Protein AF-A0A9P5N7E4-F1 (afdb_monomer)

Organism: Gymnopilus junonius (NCBI:txid109634)

Solvent-accessible surface area (backbone atoms only — not comparable to full-atom values): 11356 Å² total; per-residue (Å²): 135,79,76,62,65,54,70,44,90,61,44,96,35,55,41,13,42,12,25,62,43,49,70,87,51,56,82,52,52,50,70,65,49,72,78,36,79,41,18,37,11,35,28,33,40,34,73,62,55,84,86,35,75,64,37,52,49,51,55,53,49,49,67,67,62,49,74,91,81,69,43,21,17,40,34,40,40,69,43,80,44,68,105,67,91,56,65,41,53,39,34,50,51,10,46,71,68,36,84,26,62,29,30,33,39,36,78,48,83,81,66,86,70,81,79,58,96,80,46,84,87,58,68,88,82,52,94,78,56,52,34,38,40,34,80,53,90,66,62,90,81,69,68,81,51,52,32,38,37,31,42,56,87,50,90,77,74,54,64,75,73,92,55,90,84,68,48,71,51,57,55,45,52,52,31,55,50,52,51,33,58,78,45,75,70,64,65,49,61,38,67,45,75,124

Nearest PDB structures (foldseek):
  6jlz-assembly1_D  TM=5.014E-01  e=1.272E+00  Schizosaccharomyces pombe 972h-
  7z55-assembly1_AAA  TM=4.066E-01  e=7.173E-01  Saccharolobus islandicus REY15A
  3r64-assembly1_A  TM=3.299E-01  e=5.926E-01  Corynebacterium glutamicum ATCC 13032
  8wm2-assembly2_B  TM=2.680E-01  e=5.560E-01  Streptomyces sp. ATCC 700974
  1ur5-assembly1_C-2  TM=3.181E-01  e=2.910E+00  Chloroflexus aurantiacus

Structure (mmCIF, N/CA/C/O backbone):
data_AF-A0A9P5N7E4-F1
#
_entry.id   AF-A0A9P5N7E4-F1
#
loop_
_atom_site.group_PDB
_atom_site.id
_atom_site.type_symbol
_atom_site.label_atom_id
_atom_site.label_alt_id
_atom_site.label_comp_id
_atom_site.label_asym_id
_atom_site.label_entity_id
_atom_site.label_seq_id
_atom_site.pdbx_PDB_ins_code
_atom_site.Cartn_x
_atom_site.Cartn_y
_atom_site.Cartn_z
_atom_site.occupancy
_atom_site.B_iso_or_equiv
_atom_site.auth_seq_id
_atom_site.auth_comp_id
_atom_site.auth_asym_id
_atom_site.auth_atom_id
_atom_site.pdbx_PDB_model_num
ATOM 1 N N . LEU A 1 1 ? -20.663 -13.904 8.601 1.00 36.28 1 LEU A N 1
ATOM 2 C CA . LEU A 1 1 ? -20.484 -12.460 8.869 1.00 36.28 1 LEU A CA 1
ATOM 3 C C . LEU A 1 1 ? -19.777 -11.883 7.662 1.00 36.28 1 LEU A C 1
ATOM 5 O O . LEU A 1 1 ? -18.690 -12.351 7.353 1.00 36.28 1 LEU A O 1
ATOM 9 N N . GLU A 1 2 ? -20.425 -10.977 6.939 1.00 38.16 2 GLU A N 1
ATOM 10 C CA . GLU A 1 2 ? -19.857 -10.412 5.714 1.00 38.16 2 GLU A CA 1
ATOM 11 C C . GLU A 1 2 ? -18.996 -9.188 6.057 1.00 38.16 2 GLU A C 1
ATOM 13 O O . GLU A 1 2 ? -19.451 -8.328 6.820 1.00 38.16 2 GLU A O 1
ATOM 18 N N . PRO A 1 3 ? -17.757 -9.095 5.544 1.00 55.09 3 PRO A N 1
ATOM 19 C CA . PRO A 1 3 ? -16.992 -7.858 5.620 1.00 55.09 3 PRO A CA 1
ATOM 20 C C . PRO A 1 3 ? -17.816 -6.723 5.003 1.00 55.09 3 PRO A C 1
ATOM 22 O O . PRO A 1 3 ? -18.512 -6.926 4.008 1.00 55.09 3 PRO A O 1
ATOM 25 N N . PHE A 1 4 ? -17.755 -5.519 5.583 1.00 58.28 4 PHE A N 1
ATOM 26 C CA . PHE A 1 4 ? -18.314 -4.351 4.906 1.00 58.28 4 PHE A CA 1
ATOM 27 C C . PHE A 1 4 ? -17.450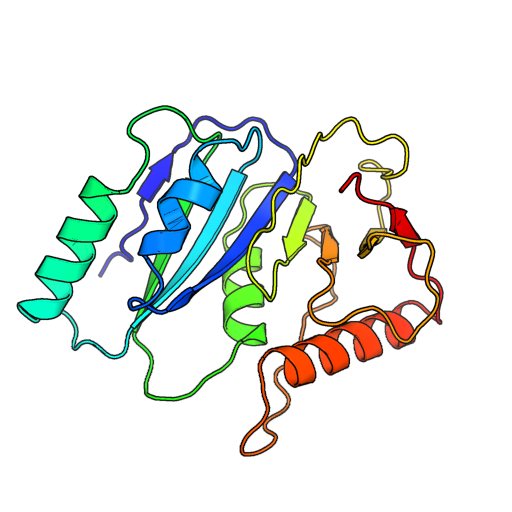 -4.088 3.677 1.00 58.28 4 PHE A C 1
ATOM 29 O O . PHE A 1 4 ? -16.376 -3.511 3.805 1.00 58.28 4 PHE A O 1
ATOM 36 N N . VAL A 1 5 ? -17.912 -4.579 2.529 1.00 58.38 5 VAL A N 1
ATOM 37 C CA . VAL A 1 5 ? -17.312 -4.373 1.216 1.00 58.38 5 VAL A CA 1
ATOM 38 C C . VAL A 1 5 ? -18.236 -3.443 0.460 1.00 58.38 5 VAL A C 1
ATOM 40 O O . VAL A 1 5 ? -19.340 -3.823 0.073 1.00 58.38 5 VAL A O 1
ATOM 43 N N . VAL A 1 6 ? -17.799 -2.208 0.256 1.00 60.81 6 VAL A N 1
ATOM 44 C CA . VAL A 1 6 ? -18.390 -1.384 -0.798 1.00 60.81 6 VAL A CA 1
ATOM 45 C C . VAL A 1 6 ? -17.515 -1.592 -2.001 1.00 60.81 6 VAL A C 1
ATOM 47 O O . VAL A 1 6 ? -16.370 -1.172 -1.951 1.00 60.81 6 VAL A O 1
ATOM 50 N N . SER A 1 7 ? -18.049 -2.263 -3.018 1.00 59.84 7 SER A N 1
ATOM 51 C CA . SER A 1 7 ? -17.426 -2.406 -4.327 1.00 59.84 7 SER A CA 1
ATOM 52 C C . SER A 1 7 ? -18.240 -1.624 -5.359 1.00 59.84 7 SER A C 1
ATOM 54 O O . SER A 1 7 ? -19.466 -1.721 -5.404 1.00 59.84 7 SER A O 1
ATOM 56 N N . SER A 1 8 ? -17.568 -0.825 -6.185 1.00 56.97 8 SER A N 1
ATOM 57 C CA . SER A 1 8 ? -18.123 -0.377 -7.467 1.00 56.97 8 SER A CA 1
ATOM 58 C C . SER A 1 8 ? -17.583 -1.314 -8.545 1.00 56.97 8 SER A C 1
ATOM 60 O O . SER A 1 8 ? -16.381 -1.539 -8.613 1.00 56.97 8 SER A O 1
ATOM 62 N N . VAL A 1 9 ? -18.451 -1.914 -9.358 1.00 53.50 9 VAL A N 1
ATOM 63 C CA . VAL A 1 9 ? -18.045 -2.924 -10.360 1.00 53.50 9 VAL A CA 1
ATOM 64 C C . VAL A 1 9 ? -17.608 -2.274 -11.683 1.00 53.50 9 VAL A C 1
ATOM 66 O O . VAL A 1 9 ? -17.091 -2.937 -12.575 1.00 53.50 9 VAL A O 1
ATOM 69 N N . ASN A 1 10 ? -17.750 -0.955 -11.816 1.00 51.88 10 ASN A N 1
ATOM 70 C CA . ASN A 1 10 ? -17.386 -0.251 -13.040 1.00 51.88 10 ASN A CA 1
ATOM 71 C C . ASN A 1 10 ? -15.972 0.319 -12.932 1.00 51.88 10 ASN A C 1
ATOM 73 O O . ASN A 1 10 ? -15.789 1.451 -12.495 1.00 51.88 10 ASN A O 1
ATOM 77 N N . GLY A 1 11 ? -14.975 -0.454 -13.351 1.00 53.19 11 GLY A N 1
ATOM 78 C CA . GLY A 1 11 ? -13.606 0.032 -13.491 1.00 53.19 11 GLY A CA 1
ATOM 79 C C . GLY A 1 11 ? -12.775 -0.899 -14.360 1.00 53.19 11 GLY A C 1
ATOM 80 O O . GLY A 1 11 ? -12.190 -1.844 -13.856 1.00 53.19 11 GLY A O 1
ATOM 81 N N . GLY A 1 12 ? -12.706 -0.625 -15.665 1.00 58.78 12 GLY A N 1
ATOM 82 C CA . GLY A 1 12 ? -11.810 -1.315 -16.606 1.00 58.78 12 GLY A CA 1
ATOM 83 C C . GLY A 1 12 ? -10.334 -0.914 -16.469 1.00 58.78 12 GLY A C 1
ATOM 84 O O . GLY A 1 12 ? -9.593 -1.029 -17.439 1.00 58.78 12 GLY A O 1
ATOM 85 N N . SER A 1 13 ? -9.936 -0.391 -15.306 1.00 72.00 13 SER A N 1
ATOM 86 C CA . SER A 1 13 ? -8.563 0.012 -14.998 1.00 72.00 13 SER A CA 1
ATOM 87 C C . SER A 1 13 ? -7.747 -1.240 -14.709 1.00 72.00 13 SER A C 1
ATOM 89 O O . SER A 1 13 ? -8.110 -2.044 -13.848 1.00 72.00 13 SER A O 1
ATOM 91 N N . ASN A 1 14 ? -6.628 -1.403 -15.404 1.00 82.19 14 ASN A N 1
ATOM 92 C CA . ASN A 1 14 ? -5.702 -2.495 -15.129 1.00 82.19 14 ASN A CA 1
ATOM 93 C C . ASN A 1 14 ? -4.916 -2.250 -13.829 1.00 82.19 14 ASN A C 1
ATOM 95 O O . ASN A 1 14 ? -4.354 -3.170 -13.231 1.00 82.19 14 ASN A O 1
ATOM 99 N N . MET A 1 15 ? -4.881 -0.997 -13.371 1.00 86.38 15 MET A N 1
ATOM 100 C CA . MET A 1 15 ? -4.199 -0.607 -12.147 1.00 86.38 15 MET A CA 1
ATOM 101 C C . MET A 1 15 ? -5.161 -0.429 -10.965 1.00 86.38 15 MET A C 1
ATOM 103 O O . MET A 1 15 ? -6.238 0.155 -11.094 1.00 86.38 15 MET A O 1
ATOM 107 N N . THR A 1 16 ? -4.754 -0.901 -9.786 1.00 89.19 16 THR A N 1
ATOM 108 C CA . THR A 1 16 ? -5.441 -0.685 -8.507 1.00 89.19 16 THR A CA 1
ATOM 109 C C . THR A 1 16 ? -4.497 -0.066 -7.480 1.00 89.19 16 THR A C 1
ATOM 111 O O . THR A 1 16 ? -3.449 -0.628 -7.159 1.00 89.19 16 THR A O 1
ATOM 114 N N . ILE A 1 17 ? -4.880 1.073 -6.914 1.00 89.94 17 ILE A N 1
ATOM 115 C CA . ILE A 1 17 ? -4.206 1.675 -5.766 1.00 89.94 17 ILE A CA 1
ATOM 116 C C . ILE A 1 17 ? -4.570 0.894 -4.507 1.00 89.94 17 ILE A C 1
ATOM 118 O O . ILE A 1 17 ? -5.741 0.704 -4.195 1.00 89.94 17 ILE A O 1
ATOM 122 N N . CYS A 1 18 ? -3.552 0.446 -3.786 1.00 92.81 18 CYS A N 1
ATOM 123 C CA . CYS A 1 18 ? -3.650 -0.331 -2.562 1.00 92.81 18 CYS A CA 1
ATOM 124 C C . CYS A 1 18 ? -3.127 0.523 -1.412 1.00 92.81 18 CYS A C 1
ATOM 126 O O . CYS A 1 18 ? -1.935 0.830 -1.353 1.00 92.81 18 CYS A O 1
ATOM 128 N N . ALA A 1 19 ? -4.019 0.917 -0.514 1.00 92.12 19 ALA A N 1
ATOM 129 C CA . ALA A 1 19 ? -3.699 1.821 0.581 1.00 92.12 19 ALA A CA 1
ATOM 130 C C . ALA A 1 19 ? -4.380 1.368 1.872 1.00 92.12 19 ALA A C 1
ATOM 132 O O . ALA A 1 19 ? -5.284 0.525 1.864 1.00 92.12 19 ALA A O 1
ATOM 133 N N . TRP A 1 20 ? -3.974 1.966 2.988 1.00 91.81 20 TRP A N 1
ATOM 134 C CA . TRP A 1 20 ? -4.664 1.784 4.256 1.00 91.81 20 TRP A CA 1
ATOM 135 C C . TRP A 1 20 ? -4.738 3.078 5.065 1.00 91.81 20 TRP A C 1
ATOM 137 O O . TRP A 1 20 ? -3.879 3.951 4.942 1.00 91.81 20 TRP A O 1
ATOM 147 N N . LEU A 1 21 ? -5.771 3.185 5.898 1.00 89.69 21 LEU A N 1
ATOM 148 C CA . LEU A 1 21 ? -6.035 4.327 6.772 1.00 89.69 21 LEU A CA 1
ATOM 149 C C . LEU A 1 21 ? -6.545 3.860 8.133 1.00 89.69 21 LEU A C 1
ATOM 151 O O . LEU A 1 21 ? -7.186 2.813 8.242 1.00 89.69 21 LEU A O 1
ATOM 155 N N . GLN A 1 22 ? -6.320 4.666 9.163 1.00 90.94 22 GLN A N 1
ATOM 156 C CA . GLN A 1 22 ? -7.058 4.535 10.417 1.00 90.94 22 GLN A CA 1
ATOM 157 C C . GLN A 1 22 ? -8.441 5.180 10.287 1.00 90.94 22 GLN A C 1
ATOM 159 O O . GLN A 1 22 ? -8.661 6.094 9.490 1.00 90.94 22 GLN A O 1
ATOM 164 N N . ASP A 1 23 ? -9.391 4.737 11.103 1.00 90.56 23 ASP A N 1
ATOM 165 C CA . ASP A 1 23 ? -10.727 5.337 11.193 1.00 90.56 23 ASP A CA 1
ATOM 166 C C . ASP A 1 23 ? -10.732 6.804 11.673 1.00 90.56 23 ASP A C 1
ATOM 168 O O . ASP A 1 23 ? -11.723 7.517 11.501 1.00 90.56 23 ASP A O 1
ATOM 172 N N . THR A 1 24 ? -9.618 7.284 12.221 1.00 90.56 24 THR A N 1
ATOM 173 C CA . THR A 1 24 ? -9.371 8.693 12.548 1.00 90.56 24 THR A CA 1
ATOM 174 C C . THR A 1 24 ? -8.963 9.536 11.334 1.00 90.56 24 THR A C 1
ATOM 176 O O . THR A 1 24 ? -9.096 10.756 11.378 1.00 90.56 24 THR A O 1
ATOM 179 N N . GLU A 1 25 ? -8.529 8.910 10.236 1.00 88.81 25 GLU A N 1
ATOM 180 C CA . GLU A 1 25 ? -7.977 9.559 9.034 1.00 88.81 25 GLU A CA 1
ATOM 181 C C . GLU A 1 25 ? -8.981 9.605 7.861 1.00 88.81 25 GLU A C 1
ATOM 183 O O . GLU A 1 25 ? -8.626 9.893 6.717 1.00 88.81 25 GLU A O 1
ATOM 188 N N . LEU A 1 26 ? -10.266 9.329 8.113 1.00 87.19 26 LEU A N 1
ATOM 189 C CA . LEU A 1 26 ? -11.295 9.230 7.062 1.00 87.19 26 LEU A CA 1
ATOM 190 C C . LEU A 1 26 ? -11.537 10.529 6.294 1.00 87.19 26 LEU A C 1
ATOM 192 O O . LEU A 1 26 ? -12.064 10.503 5.185 1.00 87.19 26 LEU A O 1
ATOM 196 N N . ASN A 1 27 ? -11.148 11.674 6.851 1.00 85.44 27 ASN A N 1
ATOM 197 C CA . ASN A 1 27 ? -11.199 12.956 6.151 1.00 85.44 27 ASN A CA 1
ATOM 198 C C . ASN A 1 27 ? -10.332 12.979 4.878 1.00 85.44 27 ASN A C 1
ATOM 200 O O . ASN A 1 27 ? -10.593 13.792 3.996 1.00 85.44 27 ASN A O 1
ATOM 204 N N . LEU A 1 28 ? -9.340 12.090 4.756 1.00 82.25 28 LEU A N 1
ATOM 205 C CA . LEU A 1 28 ? -8.489 11.977 3.567 1.00 82.25 28 LEU A CA 1
ATOM 206 C C . LEU A 1 28 ? -9.181 11.252 2.399 1.00 82.25 28 LEU A C 1
ATOM 208 O O . LEU A 1 28 ? -8.814 11.459 1.243 1.00 82.25 28 LEU A O 1
ATOM 212 N N . LEU A 1 29 ? -10.212 10.445 2.682 1.00 80.19 29 LEU A N 1
ATOM 213 C CA . LEU A 1 29 ? -10.886 9.596 1.694 1.00 80.19 29 LEU A CA 1
ATOM 214 C C . LEU A 1 29 ? -11.480 10.399 0.532 1.00 80.19 29 LEU A C 1
ATOM 216 O O . LEU A 1 29 ? -11.441 9.960 -0.618 1.00 80.19 29 LEU A O 1
ATOM 220 N N . GLU A 1 30 ? -12.023 11.582 0.820 1.00 77.75 30 GLU A N 1
ATOM 221 C CA . GLU A 1 30 ? -12.622 12.434 -0.204 1.00 77.75 30 GLU A CA 1
ATOM 222 C C . GLU A 1 30 ? -11.572 12.933 -1.205 1.00 77.75 30 GLU A C 1
ATOM 224 O O . GLU A 1 30 ? -11.812 12.884 -2.407 1.00 77.75 30 GLU A O 1
ATOM 229 N N . GLY A 1 31 ? -10.385 13.339 -0.738 1.00 75.44 31 GLY A N 1
ATOM 230 C CA . GLY A 1 31 ? -9.291 13.758 -1.619 1.00 75.44 31 GLY A CA 1
ATOM 231 C C . GLY A 1 31 ? -8.811 12.622 -2.524 1.00 75.44 31 GLY A C 1
ATOM 232 O O . GLY A 1 31 ? -8.614 12.816 -3.719 1.00 75.44 31 GLY A O 1
ATOM 233 N N . TRP A 1 32 ? -8.722 11.413 -1.971 1.00 76.06 32 TRP A N 1
ATOM 234 C CA . TRP A 1 32 ? -8.228 10.219 -2.666 1.00 76.06 32 TRP A CA 1
ATOM 235 C C . TRP A 1 32 ? -9.149 9.742 -3.792 1.00 76.06 32 TRP A C 1
ATOM 237 O O . TRP A 1 32 ? -8.707 9.172 -4.789 1.00 76.06 32 TRP A O 1
ATOM 247 N N . THR A 1 33 ? -10.447 9.966 -3.620 1.00 72.31 33 THR A N 1
ATOM 248 C CA . THR A 1 33 ? -11.490 9.433 -4.498 1.00 72.31 33 THR A CA 1
ATOM 249 C C . THR A 1 33 ? -12.050 10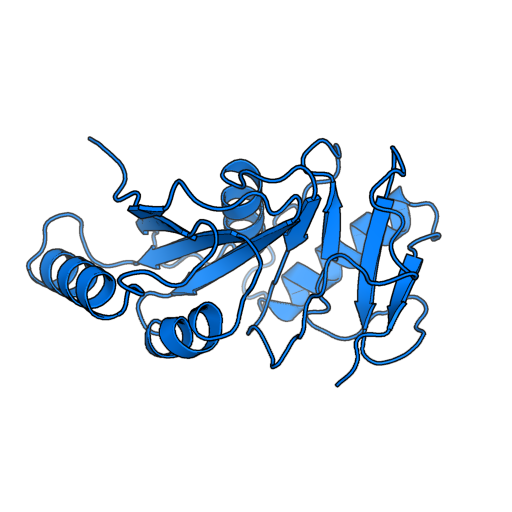.459 -5.483 1.00 72.31 33 THR A C 1
ATOM 251 O O . THR A 1 33 ? -12.805 10.101 -6.386 1.00 72.31 33 THR A O 1
ATOM 254 N N . ARG A 1 34 ? -11.698 11.742 -5.344 1.00 68.88 34 ARG A N 1
ATOM 255 C CA . ARG A 1 34 ? -12.254 12.820 -6.174 1.00 68.88 34 ARG A CA 1
ATOM 256 C C . ARG A 1 34 ? -11.692 12.852 -7.602 1.00 68.88 34 ARG A C 1
ATOM 258 O O . ARG A 1 34 ? -12.380 13.343 -8.491 1.00 68.88 34 ARG A O 1
ATOM 265 N N . SER A 1 35 ? -10.474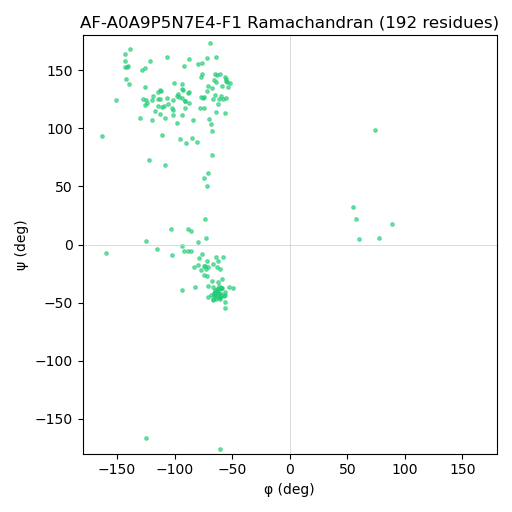 12.359 -7.832 1.00 55.66 35 SER A N 1
ATOM 266 C CA . SER A 1 35 ? -9.707 12.623 -9.066 1.00 55.66 35 SER A CA 1
ATOM 267 C C . SER A 1 35 ? -9.233 11.380 -9.825 1.00 55.66 35 SER A C 1
ATOM 269 O O . SER A 1 35 ? -8.530 11.507 -10.826 1.00 55.66 35 SER A O 1
ATOM 271 N N . SER A 1 36 ? -9.581 10.178 -9.376 1.00 59.41 36 SER A N 1
ATOM 272 C CA . SER A 1 36 ? -8.871 8.977 -9.797 1.00 59.41 36 SER A CA 1
ATOM 273 C C . SER A 1 36 ? -9.606 8.166 -10.868 1.00 59.41 36 SER A C 1
ATOM 275 O O . SER A 1 36 ? -10.658 7.572 -10.646 1.00 59.41 36 SER A O 1
ATOM 277 N N . ALA A 1 37 ? -8.986 8.086 -12.050 1.00 69.50 37 ALA A N 1
ATOM 278 C CA . ALA A 1 37 ? -9.391 7.207 -13.153 1.00 69.50 37 ALA A CA 1
ATOM 279 C C . ALA A 1 37 ? -9.072 5.716 -12.900 1.00 69.50 37 ALA A C 1
ATOM 281 O O . ALA A 1 37 ? -9.242 4.888 -13.791 1.00 69.50 37 ALA A O 1
ATOM 282 N N . VAL A 1 38 ? -8.584 5.384 -11.703 1.00 75.69 38 VAL A N 1
ATOM 283 C CA . VAL A 1 38 ? -8.020 4.081 -11.341 1.00 75.69 38 VAL A CA 1
ATOM 284 C C . VAL A 1 38 ? -8.787 3.458 -10.185 1.00 75.69 38 VAL A C 1
ATOM 286 O O . VAL A 1 38 ? -9.435 4.161 -9.406 1.00 75.69 38 VAL A O 1
ATOM 289 N N . SER A 1 39 ? -8.695 2.135 -10.063 1.00 85.31 39 SER A N 1
ATOM 290 C CA . SER A 1 39 ? -9.363 1.401 -8.991 1.00 85.31 39 SER A CA 1
ATOM 291 C C . SER A 1 39 ? -8.662 1.539 -7.650 1.00 85.31 39 SER A C 1
ATOM 293 O O . SER A 1 39 ? -7.460 1.783 -7.585 1.00 85.31 39 SER A O 1
ATOM 295 N N . PHE A 1 40 ? -9.413 1.347 -6.569 1.00 86.62 40 PHE A N 1
ATOM 296 C CA . PHE A 1 40 ? -8.934 1.423 -5.193 1.00 86.62 40 PHE A CA 1
ATOM 297 C C . PHE A 1 40 ? -9.261 0.156 -4.426 1.00 86.62 40 PHE A C 1
ATOM 299 O O . PHE A 1 40 ? -10.397 -0.312 -4.437 1.00 86.62 40 PHE A O 1
ATOM 306 N N . SER A 1 41 ? -8.277 -0.330 -3.686 1.00 90.62 41 SER A N 1
ATOM 307 C CA . SER A 1 41 ? -8.432 -1.298 -2.614 1.00 90.62 41 SER A CA 1
ATOM 308 C C . SER A 1 41 ? -7.928 -0.649 -1.330 1.00 90.62 41 SER A C 1
ATOM 310 O O . SER A 1 41 ? -6.731 -0.400 -1.167 1.00 90.62 41 SER A O 1
ATOM 312 N N . LEU A 1 42 ? -8.857 -0.297 -0.448 1.00 90.19 42 LEU A N 1
ATOM 313 C CA . LEU A 1 42 ? -8.585 0.435 0.780 1.00 90.19 42 LEU A CA 1
ATOM 314 C C . LEU A 1 42 ? -8.894 -0.433 1.995 1.00 90.19 42 LEU A C 1
ATOM 316 O O . LEU A 1 42 ? -10.023 -0.893 2.172 1.00 90.19 42 LEU A O 1
ATOM 320 N N . VAL A 1 43 ? -7.911 -0.584 2.876 1.00 92.56 43 VAL A N 1
ATOM 321 C CA . VAL A 1 43 ? -8.103 -1.182 4.201 1.00 92.56 43 VAL A CA 1
ATOM 322 C C . VAL A 1 43 ? -8.259 -0.072 5.237 1.00 92.56 43 VAL A C 1
ATOM 324 O O . VAL A 1 43 ? -7.430 0.828 5.328 1.00 92.56 43 VAL A O 1
ATOM 327 N N . ILE A 1 44 ? -9.320 -0.132 6.034 1.00 91.81 44 ILE A N 1
ATOM 328 C CA . ILE A 1 44 ? -9.558 0.795 7.142 1.00 91.81 44 ILE A CA 1
ATOM 329 C C . ILE A 1 44 ? -9.410 0.028 8.442 1.00 91.81 44 ILE A C 1
ATOM 331 O O . ILE A 1 44 ? -10.179 -0.895 8.697 1.00 91.81 44 ILE A O 1
ATOM 335 N N . THR A 1 45 ? -8.452 0.415 9.272 1.00 92.38 45 THR A N 1
ATOM 336 C CA . THR A 1 45 ? -8.239 -0.206 10.581 1.00 92.38 45 THR A CA 1
ATOM 337 C C . THR A 1 45 ? -8.977 0.558 11.668 1.00 92.38 45 THR A C 1
ATOM 339 O O . THR A 1 45 ? -8.940 1.789 11.696 1.00 92.38 45 THR A O 1
ATOM 342 N N . THR A 1 46 ? -9.610 -0.161 12.588 1.00 92.94 46 THR A N 1
ATOM 343 C CA . THR A 1 46 ? -10.309 0.426 13.735 1.00 92.94 46 THR A CA 1
ATOM 344 C C . THR A 1 46 ? -10.122 -0.427 14.985 1.00 92.94 46 THR A C 1
ATOM 346 O O . THR A 1 46 ? -10.130 -1.655 14.911 1.00 92.94 46 THR A O 1
ATOM 349 N N . THR A 1 47 ? -9.985 0.225 16.139 1.00 94.31 47 THR A N 1
ATOM 350 C CA . THR A 1 47 ? -10.033 -0.416 17.467 1.00 94.31 47 THR A CA 1
ATOM 351 C C . THR A 1 47 ? -11.440 -0.368 18.071 1.00 94.31 47 THR A C 1
ATOM 353 O O . THR A 1 47 ? -11.683 -0.872 19.170 1.00 94.31 47 THR A O 1
ATOM 356 N N . VAL A 1 48 ? -12.399 0.246 17.366 1.00 93.00 48 VAL A N 1
ATOM 357 C CA . VAL A 1 48 ? -13.778 0.379 17.827 1.00 93.00 48 VAL A CA 1
ATOM 358 C C . VAL A 1 48 ? -14.423 -1.006 17.921 1.00 93.00 48 VAL A C 1
ATOM 360 O O . VAL A 1 48 ? -14.428 -1.739 16.933 1.00 93.00 48 VAL A O 1
ATOM 363 N N . PRO A 1 49 ? -15.049 -1.365 19.057 1.00 91.25 49 PRO A N 1
ATOM 364 C CA . PRO A 1 49 ? -15.678 -2.669 19.204 1.00 91.25 49 PR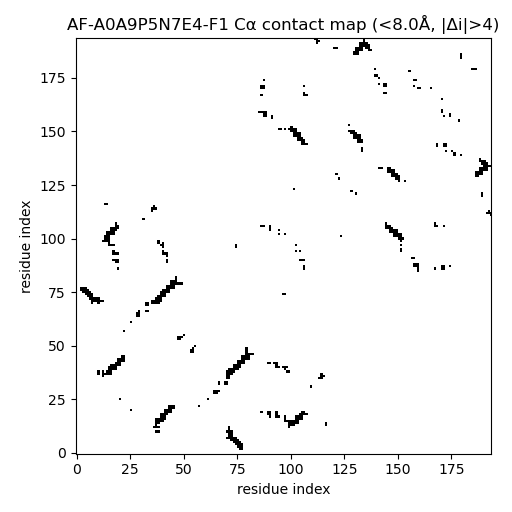O A CA 1
ATOM 365 C C . PRO A 1 49 ? -16.762 -2.917 18.157 1.00 91.25 49 PRO A C 1
ATOM 367 O O . PRO A 1 49 ? -17.616 -2.057 17.898 1.00 91.25 49 PRO A O 1
ATOM 370 N N . PHE A 1 50 ? -16.761 -4.128 17.604 1.00 89.31 50 PHE A N 1
ATOM 371 C CA . PHE A 1 50 ? -17.726 -4.552 16.600 1.00 89.31 50 PHE A CA 1
ATOM 372 C C . PHE A 1 50 ? -19.172 -4.359 17.091 1.00 89.31 50 PHE A C 1
ATOM 374 O O . PHE A 1 50 ? -19.500 -4.616 18.247 1.00 89.31 50 PHE A O 1
ATOM 381 N N . SER A 1 51 ? -20.059 -3.899 16.202 1.00 87.62 51 SER A N 1
ATOM 382 C CA . SER A 1 51 ? -21.491 -3.641 16.476 1.00 87.62 51 SER A CA 1
ATOM 383 C C . SER A 1 51 ? -21.823 -2.602 17.561 1.00 87.62 51 SER A C 1
ATOM 385 O O . SER A 1 51 ? -23.003 -2.358 17.836 1.00 87.62 51 SER A O 1
ATOM 387 N N . SER A 1 52 ? -20.825 -1.917 18.121 1.00 93.12 52 SER A N 1
ATOM 388 C CA . SER A 1 52 ? -21.037 -0.790 19.032 1.00 93.12 52 SER A CA 1
ATOM 389 C C . SER A 1 52 ? -21.735 0.404 18.344 1.00 93.12 52 SER A C 1
ATOM 391 O O . SER A 1 52 ? -21.726 0.525 17.110 1.00 93.12 52 SER A O 1
ATOM 393 N N . PRO A 1 53 ? -22.340 1.337 19.107 1.00 94.88 53 PRO A N 1
ATOM 394 C CA . PRO A 1 53 ? -22.849 2.599 18.559 1.00 94.88 53 PRO A CA 1
ATOM 395 C C . PRO A 1 53 ? -21.796 3.378 17.755 1.00 94.88 53 PRO A C 1
ATOM 397 O O . PRO A 1 53 ? -22.114 3.956 16.715 1.00 94.88 53 PRO A O 1
ATOM 400 N N . GLN A 1 54 ? -20.541 3.346 18.201 1.00 93.69 54 GLN A N 1
ATOM 401 C CA . GLN A 1 54 ? -19.395 3.959 17.539 1.00 93.69 54 GLN A CA 1
ATOM 402 C C . GLN A 1 54 ? -19.102 3.274 16.199 1.00 93.69 54 GLN A C 1
ATOM 404 O O . GLN A 1 54 ? -18.946 3.964 15.193 1.00 93.69 54 GLN A O 1
ATOM 409 N N . HIS A 1 55 ? -19.136 1.938 16.144 1.00 91.81 55 HIS A N 1
ATOM 410 C CA . HIS A 1 55 ? -18.969 1.186 14.897 1.00 91.81 55 HIS A CA 1
ATOM 411 C C . HIS A 1 55 ? -20.083 1.520 13.892 1.00 91.81 55 HIS A C 1
ATOM 413 O O . HIS A 1 55 ? -19.823 1.778 12.718 1.00 91.81 55 HIS A O 1
ATOM 419 N N . ARG A 1 56 ? -21.339 1.626 14.346 1.00 91.25 56 ARG A N 1
ATOM 420 C CA . ARG A 1 56 ? -22.450 2.068 13.479 1.00 91.25 56 ARG A CA 1
ATOM 421 C C . ARG A 1 56 ? -22.251 3.492 12.954 1.00 91.25 56 ARG A C 1
ATOM 423 O O . ARG A 1 56 ? -22.561 3.756 11.792 1.00 91.25 56 ARG A O 1
ATOM 430 N N . LYS A 1 57 ? -21.719 4.399 13.780 1.00 92.25 57 LYS A N 1
ATOM 431 C CA . LYS A 1 57 ? -21.377 5.770 13.372 1.00 92.25 57 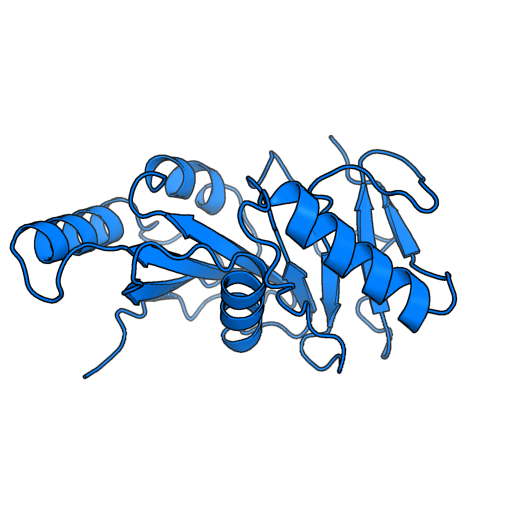LYS A CA 1
ATOM 432 C C . LYS A 1 57 ? -20.263 5.777 12.323 1.00 92.25 57 LYS A C 1
ATOM 434 O O . LYS A 1 57 ? -20.403 6.491 11.333 1.00 92.25 57 LYS A O 1
ATOM 439 N N . LEU A 1 58 ? -19.220 4.964 12.505 1.00 91.00 58 LEU A N 1
ATOM 440 C CA . LEU A 1 58 ? -18.132 4.772 11.543 1.00 91.00 58 LEU A CA 1
ATOM 441 C C . LEU A 1 58 ? -18.675 4.328 10.179 1.00 91.00 58 LEU A C 1
ATOM 443 O O . LEU A 1 58 ? -18.475 5.021 9.182 1.00 91.00 58 LEU A O 1
ATOM 447 N N . LEU A 1 59 ? -19.458 3.246 10.142 1.00 89.62 59 LEU A N 1
ATOM 448 C CA . LEU A 1 59 ? -20.071 2.759 8.900 1.00 89.62 59 LEU A CA 1
ATOM 449 C C . LEU A 1 59 ? -20.998 3.803 8.255 1.00 89.62 59 LEU A C 1
ATOM 451 O O . LEU A 1 59 ? -21.029 3.943 7.032 1.00 89.62 59 LEU A O 1
ATOM 455 N N . GLY A 1 60 ? -21.744 4.561 9.063 1.00 88.81 60 GLY A N 1
ATOM 456 C CA . GLY A 1 60 ? -22.570 5.669 8.584 1.00 88.81 60 GLY A CA 1
ATOM 457 C C . GLY A 1 60 ? -21.752 6.800 7.954 1.00 88.81 60 GLY A C 1
ATOM 458 O O . GLY A 1 60 ? -22.162 7.359 6.939 1.00 88.81 60 GLY A O 1
ATOM 459 N N . THR A 1 61 ? -20.587 7.126 8.515 1.00 88.75 61 THR A N 1
ATOM 460 C CA . THR A 1 61 ? -19.657 8.108 7.942 1.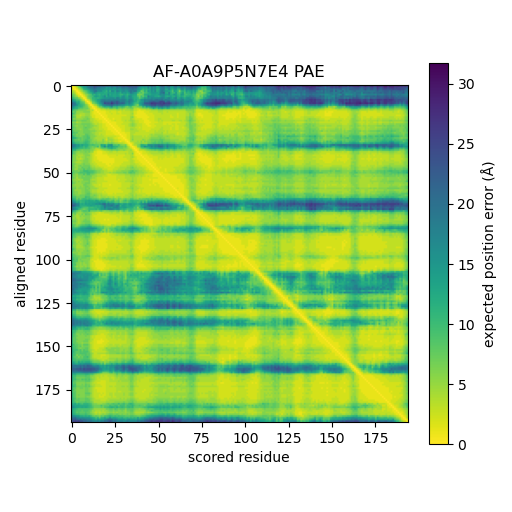00 88.75 61 THR A CA 1
ATOM 461 C C . THR A 1 61 ? -19.074 7.620 6.624 1.00 88.75 61 THR A C 1
ATOM 463 O O . THR A 1 61 ? -19.158 8.361 5.646 1.00 88.75 61 THR A O 1
ATOM 466 N N . LEU A 1 62 ? -18.604 6.371 6.558 1.00 86.62 62 LEU A N 1
ATOM 467 C CA . LEU A 1 62 ? -18.086 5.782 5.320 1.00 86.62 62 LEU A CA 1
ATOM 468 C C . LEU A 1 62 ? -19.125 5.849 4.200 1.00 86.62 62 LEU A C 1
ATOM 470 O O . LEU A 1 62 ? -18.848 6.384 3.135 1.00 86.62 62 LEU A O 1
ATOM 474 N N . ARG A 1 63 ? -20.368 5.428 4.463 1.00 83.56 63 ARG A N 1
ATOM 475 C CA . ARG A 1 63 ? -21.465 5.503 3.479 1.00 83.56 63 ARG A CA 1
ATOM 476 C C . ARG A 1 63 ? -21.759 6.917 2.973 1.00 83.56 63 ARG A C 1
ATOM 478 O O . ARG A 1 63 ? -22.241 7.058 1.856 1.00 83.56 63 ARG A O 1
ATOM 485 N N . ARG A 1 64 ? -21.520 7.951 3.785 1.00 84.06 64 ARG A N 1
ATOM 486 C CA . ARG A 1 64 ? -21.742 9.353 3.391 1.00 84.06 64 ARG A CA 1
ATOM 487 C C . ARG A 1 64 ? -20.586 9.936 2.588 1.00 84.06 64 ARG A C 1
ATOM 489 O O . ARG A 1 64 ? -20.845 10.746 1.707 1.00 84.06 64 ARG A O 1
ATOM 496 N N . GLN A 1 65 ? -19.354 9.564 2.926 1.00 79.94 65 GLN A N 1
ATOM 497 C CA . GLN A 1 65 ? -18.140 10.059 2.270 1.00 79.94 65 GLN A CA 1
ATOM 498 C C . GLN A 1 65 ? -17.804 9.296 0.990 1.00 79.94 65 GLN A C 1
ATOM 500 O O . GLN A 1 65 ? -17.069 9.801 0.149 1.00 79.94 65 GLN A O 1
ATOM 505 N N . LEU A 1 66 ? -18.346 8.089 0.834 1.00 75.44 66 LEU A N 1
ATOM 506 C CA . LEU A 1 66 ? -18.183 7.300 -0.372 1.00 75.44 66 LEU A CA 1
ATOM 507 C C . LEU A 1 66 ? -18.735 8.050 -1.600 1.00 75.44 66 LEU A C 1
ATOM 509 O O . LEU A 1 66 ? -19.901 8.464 -1.594 1.00 75.44 66 LEU A O 1
ATOM 513 N N . PRO A 1 67 ? -17.933 8.197 -2.670 1.00 65.69 67 PRO A N 1
ATOM 514 C CA . PRO A 1 67 ? -18.392 8.780 -3.921 1.00 65.69 67 PRO A CA 1
ATOM 515 C C . PRO A 1 67 ? -19.571 7.977 -4.458 1.00 65.69 67 PRO A C 1
ATOM 517 O O . PRO A 1 67 ? -19.478 6.768 -4.655 1.00 65.69 67 PRO A O 1
ATOM 520 N N . LYS A 1 68 ? -20.691 8.651 -4.722 1.00 61.66 68 LYS A N 1
ATOM 521 C CA . LYS A 1 68 ? -21.926 7.983 -5.156 1.00 61.66 68 LYS A CA 1
ATOM 522 C C . LYS A 1 68 ? -21.872 7.449 -6.596 1.00 61.66 68 LYS A C 1
ATOM 524 O O . LYS A 1 68 ? -22.757 6.683 -6.955 1.00 61.66 68 LYS A O 1
ATOM 529 N N . ALA A 1 69 ? -20.892 7.854 -7.417 1.00 52.59 69 ALA A N 1
ATOM 530 C CA . ALA A 1 69 ? -20.879 7.502 -8.844 1.00 52.59 69 ALA A CA 1
ATOM 531 C C . ALA A 1 69 ? -19.526 7.589 -9.596 1.00 52.59 69 ALA A C 1
ATOM 533 O O . ALA A 1 69 ? -19.491 7.195 -10.756 1.00 52.59 69 ALA A O 1
ATOM 534 N N . SER A 1 70 ? -18.434 8.115 -9.016 1.00 52.97 70 SER A N 1
ATOM 535 C CA . SER A 1 70 ? -17.304 8.642 -9.817 1.00 52.97 70 SER A CA 1
ATOM 536 C C . SER A 1 70 ? -15.947 7.931 -9.710 1.00 52.97 70 SER A C 1
ATOM 538 O O . SER A 1 70 ? -15.040 8.324 -10.434 1.00 52.97 70 SER A O 1
ATOM 540 N N . VAL A 1 71 ? -15.772 6.908 -8.864 1.00 56.81 71 VAL A N 1
ATOM 541 C CA . VAL A 1 71 ? -14.502 6.149 -8.811 1.00 56.81 71 VAL A CA 1
ATOM 542 C C . VAL A 1 71 ? -14.621 4.882 -9.641 1.00 56.81 71 VAL A C 1
ATOM 544 O O . VAL A 1 71 ? -15.570 4.109 -9.464 1.00 56.81 71 VAL A O 1
ATOM 547 N N . ALA A 1 72 ? -13.639 4.670 -10.517 1.00 61.25 72 ALA A N 1
ATOM 548 C CA . ALA A 1 72 ? -13.494 3.476 -11.335 1.00 61.25 72 ALA A CA 1
ATOM 549 C C . ALA A 1 72 ? -13.169 2.259 -10.455 1.00 61.25 72 ALA A C 1
ATOM 551 O O . ALA A 1 72 ? -12.028 1.843 -10.372 1.00 61.25 72 ALA A O 1
ATOM 552 N N . GLY A 1 73 ? -14.152 1.700 -9.758 1.00 76.19 73 GLY A N 1
ATOM 553 C CA . GLY A 1 73 ? -13.970 0.567 -8.853 1.00 76.19 73 GLY A CA 1
ATOM 554 C C . GLY A 1 73 ? -13.282 0.924 -7.537 1.00 76.19 73 GLY A C 1
ATOM 555 O O . GLY A 1 73 ? -12.065 0.994 -7.444 1.00 76.19 73 GLY A O 1
ATOM 556 N N . LEU A 1 74 ? -14.069 1.121 -6.482 1.00 80.44 74 LEU A N 1
ATOM 557 C CA . LEU A 1 74 ? -13.584 1.329 -5.118 1.00 80.44 74 LEU A CA 1
ATOM 558 C C . LEU A 1 74 ? -13.997 0.131 -4.276 1.00 80.44 74 LEU A C 1
ATOM 560 O O . LEU A 1 74 ? -15.189 -0.148 -4.246 1.00 80.44 74 LEU A O 1
ATOM 564 N N . SER A 1 75 ? -13.040 -0.523 -3.616 1.00 85.31 75 SER A N 1
ATOM 565 C CA . SER A 1 75 ? -13.241 -1.553 -2.597 1.00 85.31 75 SER A CA 1
ATOM 566 C C . SER A 1 75 ? -12.737 -1.047 -1.250 1.00 85.31 75 SER A C 1
ATOM 568 O O . SER A 1 75 ? -11.558 -0.724 -1.116 1.00 85.31 75 SER A O 1
ATOM 570 N N . ILE A 1 76 ? -13.614 -0.961 -0.251 1.00 87.75 76 ILE A N 1
ATOM 571 C CA . ILE A 1 76 ? -13.233 -0.623 1.129 1.00 87.75 76 ILE A CA 1
ATOM 572 C C . ILE A 1 76 ? -13.451 -1.840 2.017 1.00 87.75 76 ILE A C 1
ATOM 574 O O . ILE A 1 76 ? -14.528 -2.426 1.973 1.00 87.75 76 ILE A O 1
ATOM 578 N N . HIS A 1 77 ? -12.466 -2.165 2.853 1.00 90.00 77 HIS A N 1
ATOM 579 C CA . HIS A 1 77 ? -12.518 -3.255 3.822 1.00 90.00 77 HIS A CA 1
ATOM 580 C C . HIS A 1 77 ? -12.199 -2.736 5.222 1.00 90.00 77 HIS A C 1
ATOM 582 O O . HIS A 1 77 ? -11.112 -2.218 5.463 1.00 90.00 77 HIS A O 1
ATOM 588 N N . VAL A 1 78 ? -13.137 -2.883 6.158 1.00 91.38 78 VAL A N 1
ATOM 589 C CA . VAL A 1 78 ? -12.935 -2.476 7.558 1.00 91.38 78 VAL A CA 1
ATOM 590 C C . VAL A 1 78 ? -12.373 -3.646 8.362 1.00 91.38 78 VAL A C 1
ATOM 592 O O . VAL A 1 78 ? -13.036 -4.674 8.514 1.00 91.38 78 VAL A O 1
ATOM 595 N N . LEU A 1 79 ? -11.165 -3.478 8.893 1.00 91.31 79 LEU A N 1
ATOM 596 C CA . LEU A 1 79 ? -10.462 -4.443 9.728 1.00 91.31 79 LEU A CA 1
ATOM 597 C C . LEU A 1 79 ? -10.470 -3.978 11.187 1.00 91.31 79 LEU A C 1
ATOM 599 O O . LEU A 1 79 ? -10.051 -2.867 11.505 1.00 91.31 79 LEU A O 1
ATOM 603 N N . HIS A 1 80 ? -10.936 -4.852 12.074 1.00 91.19 80 HIS A N 1
ATOM 604 C CA . HIS A 1 80 ? -10.884 -4.616 13.511 1.00 91.19 80 HIS A CA 1
ATOM 605 C C . HIS A 1 80 ? -9.544 -5.124 14.022 1.00 91.19 80 HIS A C 1
ATOM 607 O O . HIS A 1 80 ? -9.220 -6.295 13.821 1.00 91.19 80 HIS A O 1
ATOM 613 N N . VAL A 1 81 ? -8.771 -4.243 14.639 1.00 90.06 81 VAL A N 1
ATOM 614 C CA . VAL A 1 81 ? -7.427 -4.549 15.124 1.00 90.06 81 VAL A CA 1
ATOM 615 C C . VAL A 1 81 ? -7.326 -4.202 16.600 1.00 90.06 81 VAL A C 1
ATOM 617 O O . VAL A 1 81 ? -8.025 -3.319 17.099 1.00 90.06 81 VAL A O 1
ATOM 620 N N . GLU A 1 82 ? -6.450 -4.910 17.302 1.00 83.31 82 GLU A N 1
ATOM 621 C CA . GLU A 1 82 ? -5.939 -4.439 18.589 1.00 83.31 82 GLU A CA 1
ATOM 622 C C . GLU A 1 82 ? -5.032 -3.216 18.348 1.00 83.31 82 GLU A C 1
ATOM 624 O O . GLU A 1 82 ? -4.781 -2.862 17.195 1.00 83.31 82 GLU A O 1
ATOM 629 N N . ASP A 1 83 ? -4.553 -2.535 19.394 1.00 79.25 83 ASP A N 1
ATOM 630 C CA . ASP A 1 83 ? -3.682 -1.344 19.273 1.00 79.25 83 ASP A CA 1
ATOM 631 C C . ASP A 1 83 ? -2.253 -1.704 18.799 1.00 79.25 83 ASP A C 1
ATOM 633 O O . ASP A 1 83 ? -1.239 -1.364 19.404 1.00 79.25 83 ASP A O 1
ATOM 637 N N . VAL A 1 84 ? -2.178 -2.470 17.713 1.00 77.31 84 VAL A N 1
ATOM 638 C CA . VAL A 1 84 ? -0.980 -2.968 17.056 1.00 77.31 84 VAL A CA 1
ATOM 639 C C . VAL A 1 84 ? -0.970 -2.410 15.638 1.00 77.31 84 VAL A C 1
ATOM 641 O O . VAL A 1 84 ? -1.936 -2.519 14.876 1.00 77.31 84 VAL A O 1
ATOM 644 N N . LYS A 1 85 ? 0.148 -1.793 15.262 1.00 81.81 85 LYS A N 1
ATOM 645 C CA . LYS A 1 85 ? 0.330 -1.192 13.941 1.00 81.81 85 LYS A CA 1
ATOM 646 C C . LYS A 1 85 ? 1.165 -2.134 13.085 1.00 81.81 85 LYS A C 1
ATOM 648 O O . LYS A 1 85 ? 2.337 -2.328 13.371 1.00 81.81 85 LYS A O 1
ATOM 653 N N . LEU A 1 86 ? 0.533 -2.708 12.063 1.00 88.75 86 LEU A N 1
ATOM 654 C CA . LEU A 1 86 ? 1.147 -3.612 11.086 1.00 88.75 86 LEU A CA 1
ATOM 655 C C . LEU A 1 86 ? 0.952 -3.022 9.673 1.00 88.75 86 LEU A C 1
ATOM 657 O O . LEU A 1 86 ? 0.079 -3.468 8.922 1.00 88.75 86 LEU A O 1
ATOM 661 N N . PRO A 1 87 ? 1.683 -1.943 9.331 1.00 89.69 87 PRO A N 1
ATOM 662 C CA . PRO A 1 87 ? 1.473 -1.181 8.099 1.00 89.69 87 PRO A CA 1
ATOM 663 C C . PRO A 1 87 ? 1.623 -2.014 6.818 1.00 89.69 87 PRO A C 1
ATOM 665 O O . PRO A 1 87 ? 0.812 -1.875 5.898 1.00 89.69 87 PRO A O 1
ATOM 668 N N . ASN A 1 88 ? 2.639 -2.872 6.748 1.00 91.38 88 ASN A N 1
ATOM 669 C CA . ASN A 1 88 ? 2.930 -3.710 5.589 1.00 91.3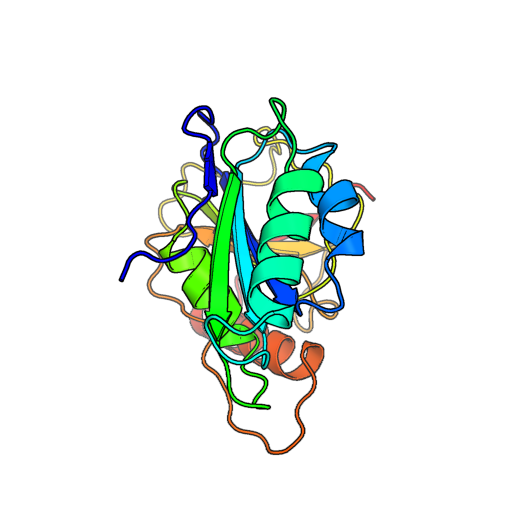8 88 ASN A CA 1
ATOM 670 C C . ASN A 1 88 ? 1.888 -4.828 5.435 1.00 91.38 88 ASN A C 1
ATOM 672 O O . ASN A 1 88 ? 1.477 -5.132 4.315 1.00 91.38 88 ASN A O 1
ATOM 676 N N . LEU A 1 89 ? 1.384 -5.391 6.536 1.00 91.88 89 LEU A N 1
ATOM 677 C CA . LEU A 1 89 ? 0.281 -6.350 6.543 1.00 91.88 89 LEU A CA 1
ATOM 678 C C . LEU A 1 89 ? -0.978 -5.722 5.945 1.00 91.88 89 LEU A C 1
ATOM 680 O O . LEU A 1 89 ? -1.634 -6.342 5.107 1.00 91.88 89 LEU A O 1
ATOM 684 N N . TYR A 1 90 ? -1.306 -4.492 6.342 1.00 92.56 90 TYR A N 1
ATOM 685 C CA . TYR A 1 90 ? -2.485 -3.792 5.830 1.00 92.56 90 TYR A CA 1
ATOM 686 C C . TYR A 1 90 ? -2.358 -3.491 4.329 1.00 92.56 90 TYR A C 1
ATOM 688 O O . TYR A 1 90 ? -3.324 -3.682 3.588 1.00 92.56 90 TYR A O 1
ATOM 696 N N . LEU A 1 91 ? -1.163 -3.120 3.850 1.00 93.62 91 LEU A N 1
ATOM 697 C CA . LEU A 1 91 ? -0.888 -2.959 2.414 1.00 93.62 91 LEU A CA 1
ATOM 698 C C . LEU A 1 91 ? -0.970 -4.279 1.644 1.00 93.62 91 LEU A C 1
ATOM 700 O O . LEU A 1 91 ? -1.551 -4.322 0.560 1.00 93.62 91 LEU A O 1
ATOM 704 N N . ASN A 1 92 ? -0.427 -5.363 2.197 1.00 94.31 92 ASN A N 1
ATOM 705 C CA . ASN A 1 92 ? -0.518 -6.687 1.589 1.00 94.31 92 ASN A CA 1
ATOM 706 C C . ASN A 1 92 ? -1.972 -7.158 1.498 1.00 94.31 92 ASN A C 1
ATOM 708 O O . ASN A 1 92 ? -2.368 -7.725 0.482 1.00 94.31 92 ASN A O 1
ATOM 712 N N . LEU A 1 93 ? -2.785 -6.892 2.525 1.00 93.69 93 LEU A N 1
ATOM 713 C CA . LEU A 1 93 ? -4.212 -7.197 2.504 1.00 93.69 93 LEU A CA 1
ATOM 714 C C . LEU A 1 93 ? -4.937 -6.376 1.430 1.00 93.69 93 LEU A C 1
ATOM 716 O O . LEU A 1 93 ? -5.707 -6.936 0.653 1.00 93.69 93 LEU A O 1
ATOM 720 N N . ALA A 1 94 ? -4.646 -5.075 1.330 1.00 93.19 94 ALA A N 1
ATOM 721 C CA . ALA A 1 94 ? -5.176 -4.230 0.262 1.00 93.19 94 ALA A CA 1
ATOM 722 C C . ALA A 1 94 ? -4.801 -4.783 -1.126 1.00 93.19 94 ALA A C 1
ATOM 724 O O . ALA A 1 94 ? -5.662 -4.907 -1.998 1.00 93.19 94 ALA A O 1
ATOM 725 N N . ARG A 1 95 ? -3.547 -5.205 -1.316 1.00 93.81 95 ARG A N 1
ATOM 726 C CA . ARG A 1 95 ? -3.076 -5.841 -2.554 1.00 93.81 95 ARG A CA 1
ATOM 727 C C . ARG A 1 95 ? -3.780 -7.157 -2.859 1.00 93.81 95 ARG A C 1
ATOM 729 O O . ARG A 1 95 ? -4.140 -7.397 -4.008 1.00 93.81 95 ARG A O 1
ATOM 736 N N . LEU A 1 96 ? -3.985 -8.006 -1.855 1.00 92.56 96 LEU A N 1
ATOM 737 C CA . LEU A 1 96 ? -4.676 -9.285 -2.018 1.00 92.56 96 LEU A CA 1
ATOM 738 C C . LEU A 1 96 ? -6.107 -9.087 -2.541 1.00 92.56 96 LEU A C 1
ATOM 740 O O . LEU A 1 96 ? -6.586 -9.867 -3.362 1.00 92.56 96 LEU A O 1
ATOM 744 N N . LEU A 1 97 ? -6.762 -8.022 -2.078 1.00 90.38 97 LEU A N 1
ATOM 745 C CA . LEU A 1 97 ? -8.143 -7.670 -2.409 1.00 90.38 97 LEU A CA 1
ATOM 746 C C . LEU A 1 97 ? -8.262 -6.800 -3.671 1.00 90.38 97 LEU A C 1
ATOM 748 O O . LEU A 1 97 ? -9.370 -6.523 -4.127 1.00 90.38 97 LEU A O 1
ATOM 752 N N . ALA A 1 98 ? -7.137 -6.378 -4.252 1.00 89.44 98 ALA A N 1
ATOM 753 C CA . ALA A 1 98 ? -7.113 -5.580 -5.467 1.00 89.44 98 ALA A CA 1
ATOM 754 C C . ALA A 1 98 ? -7.662 -6.359 -6.667 1.00 89.44 98 ALA A C 1
ATOM 756 O O . ALA A 1 98 ? -7.471 -7.571 -6.779 1.00 89.44 98 ALA A O 1
ATOM 757 N N . VAL A 1 99 ? -8.317 -5.662 -7.595 1.00 85.19 99 VAL A N 1
ATOM 758 C CA . VAL A 1 99 ? -8.943 -6.295 -8.767 1.00 85.19 99 VAL A CA 1
ATOM 759 C C . VAL A 1 99 ? -8.013 -6.293 -9.983 1.00 85.19 99 VAL A C 1
ATOM 761 O O . VAL A 1 99 ? -7.959 -7.306 -10.674 1.00 85.19 99 VAL A O 1
ATOM 764 N N . GLY A 1 100 ? -7.256 -5.215 -10.211 1.00 84.94 100 GLY A N 1
ATOM 765 C CA . GLY A 1 100 ? -6.378 -5.064 -11.380 1.00 84.94 100 GLY A CA 1
ATOM 766 C C . GLY A 1 100 ? -5.118 -5.939 -11.358 1.00 84.94 100 GLY A C 1
ATOM 767 O O . GLY A 1 100 ? -4.679 -6.388 -10.293 1.00 84.94 100 GLY A O 1
ATOM 768 N N . ASP A 1 101 ? -4.507 -6.151 -12.529 1.00 88.75 101 ASP A N 1
ATOM 769 C CA . ASP A 1 101 ? -3.268 -6.936 -12.657 1.00 88.75 101 ASP A CA 1
ATOM 770 C C . ASP A 1 101 ? -2.050 -6.189 -12.111 1.00 88.75 101 ASP A C 1
ATOM 772 O O . ASP A 1 101 ? -1.036 -6.808 -11.778 1.00 88.75 101 ASP A O 1
ATOM 776 N N . TRP A 1 102 ? -2.140 -4.863 -12.008 1.00 90.25 102 TRP A N 1
ATOM 777 C CA . TRP A 1 102 ? -1.112 -4.012 -11.429 1.00 90.25 102 TRP A CA 1
ATOM 778 C C . TRP A 1 102 ? -1.613 -3.356 -10.152 1.00 90.25 102 TRP A C 1
ATOM 780 O O . TRP A 1 102 ? -2.687 -2.762 -10.103 1.00 90.25 102 TRP A O 1
ATOM 790 N N . THR A 1 103 ? -0.801 -3.434 -9.107 1.00 92.56 103 THR A N 1
ATOM 791 C CA . THR A 1 103 ? -1.117 -2.901 -7.787 1.00 92.56 103 THR A CA 1
ATOM 792 C C . THR A 1 103 ? -0.103 -1.849 -7.395 1.00 92.56 103 THR A C 1
ATOM 794 O O . THR A 1 103 ? 1.098 -2.118 -7.387 1.00 92.56 103 THR A O 1
ATOM 797 N N . MET A 1 104 ? -0.585 -0.656 -7.066 1.00 92.31 104 MET A N 1
ATOM 798 C CA . MET A 1 104 ? 0.236 0.416 -6.523 1.00 92.31 104 MET A CA 1
ATOM 799 C C . MET A 1 104 ? 0.105 0.440 -5.009 1.00 92.31 104 MET A C 1
ATOM 801 O O . MET A 1 104 ? -0.914 0.878 -4.484 1.00 92.31 104 MET A O 1
ATOM 805 N N . LEU A 1 105 ? 1.128 -0.035 -4.312 1.00 93.94 105 LEU A N 1
ATOM 806 C CA . LEU A 1 105 ? 1.223 0.036 -2.863 1.00 93.94 105 LEU A CA 1
ATOM 807 C C . LEU A 1 105 ? 1.558 1.473 -2.452 1.00 93.94 105 LEU A C 1
ATOM 809 O O . LEU A 1 105 ? 2.619 1.995 -2.804 1.00 93.94 105 LEU A O 1
ATOM 813 N N . MET A 1 106 ? 0.644 2.095 -1.711 1.00 91.56 106 MET A N 1
ATOM 814 C CA . MET A 1 106 ? 0.758 3.461 -1.205 1.00 91.56 106 MET A CA 1
ATOM 815 C C . MET A 1 106 ? 0.928 3.418 0.318 1.00 91.56 106 MET A C 1
ATOM 817 O O . MET A 1 106 ? -0.065 3.335 1.043 1.00 91.56 106 MET A O 1
ATOM 821 N N . PRO A 1 107 ? 2.169 3.447 0.829 1.00 89.12 107 PRO A N 1
ATOM 822 C CA . PRO A 1 107 ? 2.435 3.316 2.263 1.00 89.12 107 PRO A CA 1
ATOM 823 C C . PRO A 1 107 ? 2.090 4.572 3.066 1.00 89.12 107 PRO A C 1
ATOM 825 O O . PRO A 1 107 ? 1.955 4.496 4.283 1.00 89.12 107 PRO A O 1
ATOM 828 N N . GLY A 1 108 ? 1.971 5.722 2.403 1.00 82.00 108 GLY A N 1
ATOM 829 C CA . GLY A 1 108 ? 1.651 7.019 2.987 1.00 82.00 108 GLY A CA 1
ATOM 830 C C . GLY A 1 108 ? 0.440 7.667 2.323 1.00 82.00 108 GLY A C 1
ATOM 831 O O . GLY A 1 108 ? -0.302 7.024 1.582 1.00 82.00 108 GLY A O 1
ATOM 832 N N . GLY A 1 109 ? 0.243 8.959 2.595 1.00 70.62 109 GLY A N 1
ATOM 833 C CA . GLY A 1 109 ? -0.824 9.729 1.962 1.00 70.62 109 GLY A CA 1
ATOM 834 C C . GLY A 1 109 ? -0.741 9.669 0.436 1.00 70.62 109 GLY A C 1
ATOM 835 O O . GLY A 1 109 ? 0.349 9.742 -0.132 1.00 70.62 109 GLY A O 1
ATOM 836 N N . LEU A 1 110 ? -1.891 9.567 -0.234 1.00 67.31 110 LEU A N 1
ATOM 837 C CA . LEU A 1 110 ? -1.952 9.873 -1.658 1.00 67.31 110 LEU A CA 1
ATOM 838 C C . LEU A 1 110 ? -1.726 11.381 -1.788 1.00 67.31 110 LEU A C 1
ATOM 840 O O . LEU A 1 110 ? -2.606 12.168 -1.448 1.00 67.31 110 LEU A O 1
ATOM 844 N N . GLY A 1 111 ? -0.527 11.788 -2.200 1.00 59.75 111 GLY A N 1
ATOM 845 C CA . GLY A 1 111 ? -0.318 13.130 -2.737 1.00 59.75 111 GLY A CA 1
ATOM 846 C C . GLY A 1 111 ? -1.176 13.350 -3.988 1.00 59.75 111 GLY A C 1
ATOM 847 O O . GLY A 1 111 ? -1.933 12.465 -4.396 1.00 59.75 111 GLY A O 1
ATOM 848 N N . ASP A 1 112 ? -1.026 14.505 -4.633 1.00 58.00 112 ASP A N 1
ATOM 849 C CA . ASP A 1 112 ? -1.689 14.826 -5.904 1.00 58.00 112 ASP A CA 1
ATOM 850 C C . ASP A 1 112 ? -1.082 14.014 -7.070 1.00 58.00 112 ASP A C 1
ATOM 852 O O . ASP A 1 112 ? -0.499 14.540 -8.012 1.00 58.00 112 ASP A O 1
ATOM 856 N N . PHE A 1 113 ? -1.178 12.687 -7.006 1.00 59.59 113 PHE A N 1
ATOM 857 C CA . PHE A 1 113 ? -0.632 11.794 -8.016 1.00 59.59 113 PHE A CA 1
ATOM 858 C C . PHE A 1 113 ? -1.620 11.645 -9.173 1.00 59.59 113 PHE A C 1
ATOM 860 O O . PHE A 1 113 ? -2.632 10.949 -9.067 1.00 59.59 113 PHE A O 1
ATOM 867 N N . ASN A 1 114 ? -1.301 12.251 -10.319 1.00 60.03 114 ASN A N 1
ATOM 868 C CA . ASN A 1 114 ? -2.016 11.981 -11.563 1.00 60.03 114 ASN A CA 1
ATOM 869 C C . ASN A 1 114 ? -1.492 10.685 -12.197 1.00 60.03 114 ASN A C 1
ATOM 871 O O . ASN A 1 114 ? -0.547 10.673 -12.990 1.00 60.03 114 ASN A O 1
ATOM 875 N N . LEU A 1 115 ? -2.098 9.571 -11.802 1.00 61.12 115 LEU A N 1
ATOM 876 C CA . LEU A 1 115 ? -1.769 8.252 -12.319 1.00 61.12 115 LEU A CA 1
ATOM 877 C C . LEU A 1 115 ? -2.530 7.981 -13.610 1.00 61.12 115 LEU A C 1
ATOM 879 O O . LEU A 1 115 ? -3.640 7.458 -13.605 1.00 61.12 115 LEU A O 1
ATOM 883 N N . ASN A 1 116 ? -1.903 8.324 -14.730 1.00 62.62 116 ASN A N 1
ATOM 884 C CA . ASN A 1 116 ? -2.389 7.924 -16.040 1.00 62.62 116 ASN A CA 1
ATOM 885 C C . ASN A 1 116 ? -1.750 6.590 -16.447 1.00 62.62 116 ASN A C 1
ATOM 887 O O . ASN A 1 116 ? -0.529 6.496 -16.569 1.00 62.62 116 ASN A O 1
ATOM 891 N N . GLU A 1 117 ? -2.573 5.581 -16.753 1.00 61.84 117 GLU A N 1
ATOM 892 C CA . GLU A 1 117 ? -2.140 4.268 -17.279 1.00 61.84 117 GLU A CA 1
ATOM 893 C C . GLU A 1 117 ? -1.348 4.370 -18.599 1.00 61.84 117 GLU A C 1
ATOM 895 O O . GLU A 1 117 ? -0.726 3.414 -19.048 1.00 61.84 117 GLU A O 1
ATOM 900 N N . LYS A 1 118 ? -1.338 5.551 -19.226 1.00 60.66 118 LYS A N 1
ATOM 901 C CA . LYS A 1 118 ? -0.565 5.864 -20.433 1.00 60.66 118 LYS A CA 1
ATOM 902 C C . LYS A 1 118 ? 0.856 6.365 -20.150 1.00 60.66 118 LYS A C 1
ATOM 904 O O . LYS A 1 118 ? 1.471 6.926 -21.055 1.00 60.66 118 LYS A O 1
ATOM 909 N N . ASN A 1 119 ? 1.379 6.224 -18.929 1.00 66.88 119 ASN A N 1
ATOM 910 C CA . ASN A 1 119 ? 2.751 6.637 -18.636 1.00 66.88 119 ASN A CA 1
ATOM 911 C C . ASN A 1 119 ? 3.745 5.782 -19.457 1.00 66.88 119 ASN A C 1
ATOM 913 O O . ASN A 1 119 ? 3.845 4.579 -19.212 1.00 66.88 119 ASN A O 1
ATOM 917 N N . PRO A 1 120 ? 4.494 6.373 -20.410 1.00 60.50 120 PRO A N 1
ATOM 918 C CA . PRO A 1 120 ? 5.366 5.619 -21.312 1.00 60.50 120 PRO A CA 1
ATOM 919 C C . PRO A 1 120 ? 6.548 4.955 -20.591 1.00 60.50 120 PRO A C 1
ATOM 921 O O . PRO A 1 120 ? 7.163 4.042 -21.137 1.00 60.50 120 PRO A O 1
ATOM 924 N N . SER A 1 121 ? 6.861 5.389 -19.368 1.00 73.50 121 SER A N 1
ATOM 925 C CA . SER A 1 121 ? 7.947 4.841 -18.552 1.00 73.50 121 SER A CA 1
ATOM 926 C C . SER A 1 121 ? 7.582 3.518 -17.871 1.00 73.50 121 SER A C 1
ATOM 928 O O . SER A 1 121 ? 8.462 2.852 -17.325 1.00 73.50 121 SER A O 1
ATOM 930 N N . ILE A 1 122 ? 6.303 3.126 -17.885 1.00 79.00 122 ILE A N 1
ATOM 931 C CA . ILE A 1 122 ? 5.829 1.880 -17.279 1.00 79.00 122 ILE A CA 1
ATOM 932 C C . ILE A 1 122 ? 5.445 0.901 -18.386 1.00 79.00 122 ILE A C 1
ATOM 934 O O . ILE A 1 122 ? 4.527 1.136 -19.170 1.00 79.00 122 ILE A O 1
ATOM 938 N N . ASN A 1 123 ? 6.125 -0.245 -18.423 1.00 81.19 123 ASN A N 1
ATOM 939 C CA . ASN A 1 123 ? 5.761 -1.332 -19.322 1.00 81.19 123 ASN A CA 1
ATOM 940 C C . ASN A 1 123 ? 4.758 -2.264 -18.634 1.00 81.19 123 ASN A C 1
ATOM 942 O O . ASN A 1 123 ? 5.134 -3.287 -18.060 1.00 81.19 123 ASN A O 1
ATOM 946 N N . PHE A 1 124 ? 3.470 -1.937 -18.740 1.00 80.38 124 PHE A N 1
ATOM 947 C CA . PHE A 1 124 ? 2.384 -2.756 -18.189 1.00 80.38 124 PHE A CA 1
ATOM 948 C C . PHE A 1 124 ? 2.262 -4.157 -18.828 1.00 80.38 124 PHE A C 1
ATOM 950 O O . PHE A 1 124 ? 1.544 -5.004 -18.299 1.00 80.38 124 PHE A O 1
ATOM 957 N N . GLY A 1 125 ? 2.969 -4.424 -19.935 1.00 75.19 125 GLY A N 1
ATOM 958 C CA . GLY A 1 125 ? 3.064 -5.745 -20.566 1.00 75.19 125 GLY A CA 1
ATOM 959 C C . GLY A 1 125 ? 4.246 -6.599 -20.088 1.00 75.19 125 GLY A C 1
ATOM 960 O O . GLY A 1 125 ? 4.364 -7.759 -20.489 1.00 75.19 125 GLY A O 1
ATOM 961 N N . ALA A 1 126 ? 5.143 -6.061 -19.254 1.00 77.12 126 ALA A N 1
ATOM 962 C CA . ALA A 1 126 ? 6.262 -6.825 -18.708 1.00 77.12 126 ALA A CA 1
ATOM 963 C C . ALA A 1 126 ? 5.760 -7.909 -17.739 1.00 77.12 126 ALA A C 1
ATOM 965 O O . ALA A 1 126 ? 4.946 -7.634 -16.865 1.00 77.12 126 ALA A O 1
ATOM 966 N N . LYS A 1 127 ? 6.277 -9.143 -17.849 1.00 66.06 127 LYS A N 1
ATOM 967 C CA . LYS A 1 127 ? 5.907 -10.260 -16.950 1.00 66.06 127 LYS A CA 1
ATOM 968 C C . LYS A 1 127 ? 6.468 -10.109 -15.535 1.00 66.06 127 LYS A C 1
ATOM 970 O O . LYS A 1 127 ? 5.890 -10.619 -14.582 1.00 66.06 127 LYS A O 1
ATOM 975 N N . THR A 1 128 ? 7.583 -9.404 -15.404 1.00 65.88 128 THR A N 1
ATOM 976 C CA . THR A 1 128 ? 8.271 -9.127 -14.144 1.00 65.88 128 THR A CA 1
ATOM 977 C C . THR A 1 128 ? 8.536 -7.632 -14.099 1.00 65.88 128 THR A C 1
ATOM 979 O O . THR A 1 128 ? 9.340 -7.125 -14.881 1.00 65.88 128 THR A O 1
ATOM 982 N N . GLY A 1 129 ? 7.826 -6.917 -13.235 1.00 74.12 129 GLY A N 1
ATOM 983 C CA . GLY A 1 129 ? 7.974 -5.476 -13.107 1.00 74.12 129 GLY A CA 1
ATOM 984 C C . GLY A 1 129 ? 7.658 -5.035 -11.690 1.00 74.12 129 GLY A C 1
ATOM 985 O O . GLY A 1 129 ? 6.582 -5.324 -11.167 1.00 74.12 129 GLY A O 1
ATOM 986 N N . ALA A 1 130 ? 8.625 -4.352 -11.095 1.00 89.12 130 ALA A N 1
ATOM 987 C CA . ALA A 1 130 ? 8.471 -3.569 -9.888 1.00 89.12 130 ALA A CA 1
ATOM 988 C C . ALA A 1 130 ? 9.017 -2.177 -10.210 1.00 89.12 130 ALA A C 1
ATOM 990 O O . ALA A 1 130 ? 10.147 -2.048 -10.695 1.00 89.12 130 ALA A O 1
ATOM 991 N N . TYR A 1 131 ? 8.194 -1.161 -9.994 1.00 90.00 131 TYR A N 1
ATOM 992 C CA . TYR A 1 131 ? 8.509 0.224 -10.290 1.00 90.00 131 TYR A CA 1
ATOM 993 C C . TYR A 1 131 ? 8.333 1.045 -9.023 1.00 90.00 131 TYR A C 1
ATOM 995 O O . TYR A 1 131 ? 7.247 1.074 -8.446 1.00 90.00 131 TYR A O 1
ATOM 1003 N N . LEU A 1 132 ? 9.392 1.721 -8.599 1.00 90.12 132 LEU A N 1
ATOM 1004 C CA . LEU A 1 132 ? 9.302 2.718 -7.539 1.00 90.12 132 LEU A CA 1
ATOM 1005 C C . LEU A 1 132 ? 8.982 4.068 -8.156 1.00 90.12 132 LEU A C 1
ATOM 1007 O O . LEU A 1 132 ? 9.632 4.493 -9.112 1.00 90.12 132 LEU A O 1
ATOM 1011 N N . LEU A 1 133 ? 7.982 4.740 -7.608 1.00 86.88 133 LEU A N 1
ATOM 1012 C CA . LEU A 1 133 ? 7.589 6.068 -8.042 1.00 86.88 133 LEU A CA 1
ATOM 1013 C C . LEU A 1 133 ? 8.313 7.094 -7.177 1.00 86.88 133 LEU A C 1
ATOM 1015 O O . LEU A 1 133 ? 8.238 7.045 -5.952 1.00 86.88 133 LEU A O 1
ATOM 1019 N N . SER A 1 134 ? 9.008 8.026 -7.818 1.00 82.62 134 SER A N 1
ATOM 1020 C CA . SER A 1 134 ? 9.750 9.092 -7.142 1.00 82.62 134 SER A CA 1
ATOM 1021 C C . SER A 1 134 ? 9.661 10.387 -7.945 1.00 82.62 134 SER A C 1
ATOM 1023 O O . SER A 1 134 ? 9.398 10.361 -9.143 1.00 82.62 134 SER A O 1
ATOM 1025 N N . SER A 1 135 ? 9.873 11.538 -7.309 1.00 72.56 135 SER A N 1
ATOM 1026 C CA . SER A 1 135 ? 9.905 12.839 -7.995 1.00 72.56 135 SER A CA 1
ATOM 1027 C C . SER A 1 135 ? 11.151 13.024 -8.870 1.00 72.56 135 SER A C 1
ATOM 1029 O O . SER A 1 135 ? 11.155 13.853 -9.776 1.00 72.56 135 SER A O 1
ATOM 1031 N N . ALA A 1 136 ? 12.207 12.240 -8.633 1.00 69.56 136 ALA A N 1
ATOM 1032 C CA . ALA A 1 136 ? 13.430 12.261 -9.428 1.00 69.56 136 ALA A CA 1
ATOM 1033 C C . ALA A 1 136 ? 14.018 10.855 -9.602 1.00 69.56 136 ALA A C 1
ATOM 1035 O O . ALA A 1 136 ? 13.675 9.919 -8.875 1.00 69.56 136 ALA A O 1
ATOM 1036 N N . ALA A 1 137 ? 14.932 10.708 -10.563 1.00 71.62 137 ALA A N 1
ATOM 1037 C CA . ALA A 1 137 ? 15.714 9.487 -10.711 1.00 71.62 137 ALA A CA 1
ATOM 1038 C C . ALA A 1 137 ? 16.566 9.270 -9.451 1.00 71.62 137 ALA A C 1
ATOM 1040 O O . ALA A 1 137 ? 17.387 10.113 -9.100 1.00 71.62 137 ALA A O 1
ATOM 1041 N N . HIS A 1 138 ? 16.361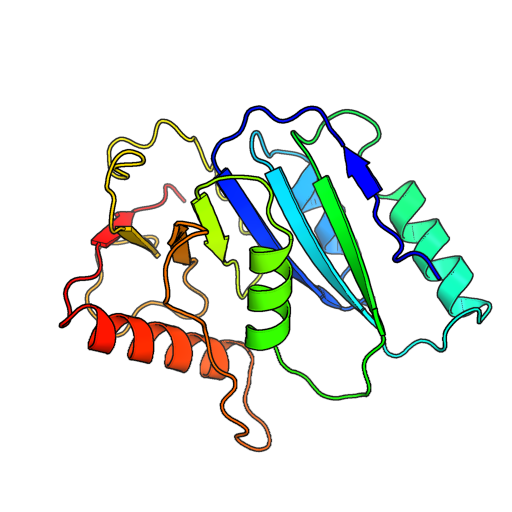 8.140 -8.778 1.00 73.31 138 HIS A N 1
ATOM 1042 C CA . HIS A 1 138 ? 17.080 7.771 -7.563 1.00 73.31 138 HIS A CA 1
ATOM 1043 C C . HIS A 1 138 ? 17.668 6.368 -7.706 1.00 73.31 138 HIS A C 1
ATOM 1045 O O . HIS A 1 138 ? 17.115 5.509 -8.390 1.00 73.31 138 HIS A O 1
ATOM 1051 N N . THR A 1 139 ? 18.786 6.136 -7.028 1.00 79.75 139 THR A N 1
ATOM 1052 C CA . THR A 1 139 ? 19.244 4.787 -6.672 1.00 79.75 139 THR A CA 1
ATOM 1053 C C . THR A 1 139 ? 19.011 4.600 -5.178 1.00 79.75 139 THR A C 1
ATOM 1055 O O . THR A 1 139 ? 18.807 5.588 -4.476 1.00 79.75 139 THR A O 1
ATOM 1058 N N . TYR A 1 140 ? 18.984 3.357 -4.694 1.00 82.88 140 TYR A N 1
ATOM 1059 C CA . TYR A 1 140 ? 18.805 3.100 -3.265 1.00 82.88 140 TYR A CA 1
ATOM 1060 C C . TYR A 1 140 ? 19.847 3.886 -2.434 1.00 82.88 140 TYR A C 1
ATOM 1062 O O . TYR A 1 140 ? 21.030 3.848 -2.789 1.00 82.88 140 TYR A O 1
ATOM 1070 N N . PRO A 1 141 ? 19.464 4.546 -1.321 1.00 88.06 141 PRO A N 1
ATOM 1071 C CA . PRO A 1 141 ? 18.138 4.560 -0.696 1.00 88.06 141 PRO A CA 1
ATOM 1072 C C . PRO A 1 141 ? 17.127 5.464 -1.417 1.00 88.06 141 PRO A C 1
ATOM 1074 O O . PRO A 1 141 ? 17.459 6.535 -1.919 1.00 88.06 141 PRO A O 1
ATOM 1077 N N . PHE A 1 142 ? 15.870 5.023 -1.449 1.00 88.69 142 PHE A N 1
ATOM 1078 C CA . PHE A 1 142 ? 14.772 5.773 -2.062 1.00 88.69 142 PHE A CA 1
ATOM 1079 C C . PHE A 1 142 ? 14.138 6.748 -1.059 1.00 88.69 142 PHE A C 1
ATOM 1081 O O . PHE A 1 142 ? 14.272 6.534 0.145 1.00 88.69 142 PHE A O 1
ATOM 1088 N N . PRO A 1 143 ? 13.428 7.793 -1.527 1.00 88.62 143 PRO A N 1
ATOM 1089 C CA . PRO A 1 143 ? 12.683 8.676 -0.638 1.00 88.62 143 PRO A CA 1
ATOM 1090 C C . PRO A 1 143 ? 11.671 7.919 0.228 1.00 88.62 143 PRO A C 1
ATOM 1092 O O . PRO A 1 143 ? 11.023 6.972 -0.231 1.00 88.62 143 PRO A O 1
ATOM 1095 N N . ASP A 1 144 ? 11.505 8.379 1.463 1.00 88.62 144 ASP A N 1
ATOM 1096 C CA . ASP A 1 144 ? 10.552 7.821 2.416 1.00 88.62 144 ASP A CA 1
ATOM 1097 C C . ASP A 1 144 ? 9.139 7.729 1.825 1.00 88.62 144 ASP A C 1
ATOM 1099 O O . ASP A 1 144 ? 8.664 8.643 1.148 1.00 88.62 144 ASP A O 1
ATOM 1103 N N . LEU A 1 145 ? 8.456 6.617 2.109 1.00 89.50 145 LEU A N 1
ATOM 1104 C CA . LEU A 1 145 ? 7.080 6.349 1.665 1.00 89.50 145 LEU A CA 1
ATOM 1105 C C . LEU A 1 145 ? 6.878 6.389 0.133 1.00 89.50 145 LEU A C 1
ATOM 1107 O O . LEU A 1 145 ? 5.744 6.545 -0.327 1.00 89.50 145 LEU A O 1
ATOM 1111 N N . SER A 1 146 ? 7.946 6.210 -0.657 1.00 89.94 146 SER A N 1
ATOM 1112 C CA . SER A 1 146 ? 7.858 6.108 -2.123 1.00 89.94 146 SER A CA 1
ATOM 1113 C C . SER A 1 146 ? 6.881 5.002 -2.539 1.00 89.94 146 SER A C 1
ATOM 1115 O O . SER A 1 146 ? 7.066 3.856 -2.113 1.00 89.94 146 SER A O 1
ATOM 1117 N N . PRO A 1 147 ? 5.872 5.290 -3.382 1.00 91.62 147 PRO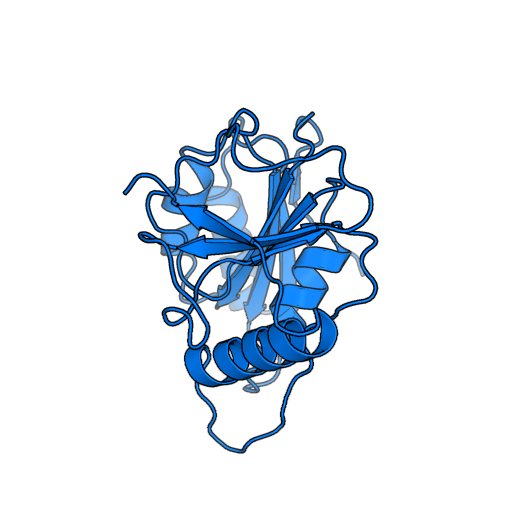 A N 1
ATOM 1118 C CA . PRO A 1 147 ? 4.944 4.272 -3.849 1.00 91.62 147 PRO A CA 1
ATOM 1119 C C . PRO A 1 147 ? 5.622 3.183 -4.668 1.00 91.62 147 PRO A C 1
ATOM 1121 O O . PRO A 1 147 ? 6.531 3.449 -5.458 1.00 91.62 147 PRO A O 1
ATOM 1124 N N . LEU A 1 148 ? 5.117 1.961 -4.535 1.00 92.62 148 LEU A N 1
ATOM 1125 C CA . LEU A 1 148 ? 5.608 0.802 -5.270 1.00 92.62 148 LEU A CA 1
ATOM 1126 C C . LEU A 1 148 ? 4.509 0.252 -6.173 1.00 92.62 148 LEU A C 1
ATOM 1128 O O . LEU A 1 148 ? 3.506 -0.275 -5.701 1.00 92.62 148 LEU A O 1
ATOM 1132 N N . LEU A 1 149 ? 4.720 0.327 -7.480 1.00 92.25 149 LEU A N 1
ATOM 1133 C CA . LEU A 1 149 ? 3.894 -0.343 -8.471 1.00 92.25 149 LEU A CA 1
ATOM 1134 C C . LEU A 1 149 ? 4.468 -1.727 -8.771 1.00 92.25 149 LEU A C 1
ATOM 1136 O O . LEU A 1 149 ? 5.613 -1.863 -9.197 1.00 92.25 149 LEU A O 1
ATOM 1140 N N . ILE A 1 150 ? 3.660 -2.759 -8.586 1.00 92.56 150 ILE A N 1
ATOM 1141 C CA . ILE A 1 150 ? 4.056 -4.151 -8.793 1.00 92.56 150 ILE A CA 1
ATOM 1142 C C . ILE A 1 150 ? 2.899 -4.938 -9.394 1.00 92.56 150 ILE A C 1
ATOM 1144 O O . ILE A 1 150 ? 1.735 -4.596 -9.183 1.00 92.56 150 ILE A O 1
ATOM 1148 N N . ARG A 1 151 ? 3.193 -6.006 -10.136 1.00 90.50 151 ARG A N 1
ATOM 1149 C CA . ARG A 1 151 ? 2.139 -6.917 -10.589 1.00 90.50 151 ARG A CA 1
ATOM 1150 C C . ARG A 1 151 ? 1.490 -7.629 -9.409 1.00 90.50 151 ARG A C 1
ATOM 1152 O O . ARG A 1 151 ? 2.174 -8.055 -8.474 1.00 90.50 151 ARG A O 1
ATOM 1159 N N . LYS A 1 152 ? 0.176 -7.816 -9.485 1.00 88.12 152 LYS A N 1
ATOM 1160 C CA . LYS A 1 152 ? -0.612 -8.540 -8.488 1.00 88.12 152 LYS A CA 1
ATOM 1161 C C . LYS A 1 152 ? -0.077 -9.958 -8.276 1.00 88.12 152 LYS A C 1
ATOM 1163 O O . LYS A 1 152 ? 0.052 -10.374 -7.129 1.00 88.12 152 LYS A O 1
ATOM 1168 N N . ASP A 1 153 ? 0.307 -10.640 -9.355 1.00 87.81 153 ASP A N 1
ATOM 1169 C CA . ASP A 1 153 ? 0.844 -12.011 -9.370 1.00 87.81 153 ASP A CA 1
ATOM 1170 C C . ASP A 1 153 ? 2.334 -12.126 -8.990 1.00 87.81 153 ASP A C 1
ATOM 1172 O O . ASP A 1 153 ? 2.883 -13.225 -9.005 1.00 87.81 153 ASP A O 1
ATOM 1176 N N . SER A 1 154 ? 3.005 -11.025 -8.634 1.00 89.56 154 SER A N 1
ATOM 1177 C CA . SER A 1 154 ? 4.387 -11.079 -8.149 1.00 89.56 154 SER A CA 1
ATOM 1178 C C . SER A 1 154 ? 4.495 -11.853 -6.828 1.00 89.56 154 SER A C 1
ATOM 1180 O O . SER A 1 154 ? 3.694 -11.657 -5.916 1.00 89.56 154 SER A O 1
ATOM 1182 N N . ASN A 1 155 ? 5.539 -12.668 -6.676 1.00 89.81 155 ASN A N 1
ATOM 1183 C CA . ASN A 1 155 ? 5.793 -13.422 -5.441 1.00 89.81 155 ASN A CA 1
ATOM 1184 C C . ASN A 1 155 ? 6.377 -12.571 -4.298 1.00 89.81 155 ASN A C 1
ATOM 1186 O O . ASN A 1 155 ? 6.495 -13.065 -3.180 1.00 89.81 155 ASN A O 1
ATOM 1190 N N . PHE A 1 156 ? 6.751 -11.318 -4.562 1.00 91.44 156 PHE A N 1
ATOM 1191 C CA . PHE A 1 156 ? 7.272 -10.406 -3.544 1.00 91.44 156 PHE A CA 1
ATOM 1192 C C . PHE A 1 156 ? 6.163 -9.968 -2.582 1.00 91.44 156 PHE A C 1
ATOM 1194 O O . PHE A 1 156 ? 5.097 -9.583 -3.051 1.00 91.44 156 PHE A O 1
ATOM 1201 N N . TRP A 1 157 ? 6.406 -9.939 -1.272 1.00 91.56 157 TRP A N 1
ATOM 1202 C CA . TRP A 1 157 ? 5.473 -9.405 -0.270 1.00 91.56 157 TRP A CA 1
ATOM 1203 C C . TRP A 1 157 ? 6.236 -8.608 0.786 1.00 91.56 157 TRP A C 1
ATOM 1205 O O . TRP A 1 157 ? 7.277 -9.059 1.259 1.00 91.56 157 TRP A O 1
ATOM 1215 N N . CYS A 1 158 ? 5.702 -7.453 1.197 1.00 90.75 158 CYS A N 1
ATOM 1216 C CA . CYS A 1 158 ? 6.309 -6.675 2.275 1.00 90.75 158 CYS A CA 1
ATOM 1217 C C . CYS A 1 158 ? 6.113 -7.406 3.603 1.00 90.75 158 CYS A C 1
ATOM 1219 O O . CYS A 1 158 ? 4.998 -7.457 4.119 1.00 90.75 158 CYS A O 1
ATOM 1221 N N . THR A 1 159 ? 7.161 -7.981 4.180 1.00 88.38 159 THR A N 1
ATOM 1222 C CA . THR A 1 159 ? 7.042 -8.597 5.505 1.00 88.38 159 THR A CA 1
ATOM 1223 C C . THR A 1 159 ? 7.010 -7.534 6.595 1.00 88.38 159 THR A C 1
ATOM 1225 O O . THR A 1 159 ? 7.681 -6.507 6.494 1.00 88.38 159 THR A O 1
ATOM 1228 N N . GLU A 1 160 ? 6.268 -7.801 7.663 1.00 84.44 160 GLU A N 1
ATOM 1229 C CA . GLU A 1 160 ? 6.417 -7.042 8.900 1.00 84.44 160 GLU A CA 1
ATOM 1230 C C . GLU A 1 160 ? 7.731 -7.421 9.568 1.00 84.44 160 GLU A C 1
ATOM 1232 O O . GLU A 1 160 ? 8.028 -8.607 9.743 1.00 84.44 160 GLU A O 1
ATOM 1237 N N . ARG A 1 161 ? 8.502 -6.423 9.989 1.00 76.25 161 ARG A N 1
ATOM 1238 C CA . ARG A 1 161 ? 9.555 -6.648 10.970 1.00 76.25 161 ARG A CA 1
ATOM 1239 C C . ARG A 1 161 ? 9.031 -6.151 12.299 1.00 76.25 161 ARG A C 1
ATOM 1241 O O . ARG A 1 161 ? 8.726 -4.980 12.453 1.00 76.25 161 ARG A O 1
ATOM 1248 N N . LEU A 1 162 ? 8.915 -7.064 13.256 1.00 64.56 162 LEU A N 1
ATOM 1249 C CA . LEU A 1 162 ? 8.422 -6.779 14.602 1.00 64.56 162 LEU A CA 1
ATOM 1250 C C . LEU A 1 162 ? 9.489 -6.033 15.420 1.00 64.56 162 LEU A C 1
ATOM 1252 O O . LEU A 1 162 ? 9.934 -6.507 16.465 1.00 64.56 162 LEU A O 1
ATOM 1256 N N . PHE A 1 163 ? 9.947 -4.884 14.930 1.00 61.00 163 PHE A N 1
ATOM 1257 C CA . PHE A 1 163 ? 10.744 -3.971 15.727 1.00 61.00 163 PHE A CA 1
ATOM 1258 C C . PHE A 1 163 ? 9.798 -3.214 16.656 1.00 61.00 163 PHE A C 1
ATOM 1260 O O . PHE A 1 163 ? 8.906 -2.489 16.214 1.00 61.00 163 PHE A O 1
ATOM 1267 N N . SER A 1 164 ? 9.976 -3.390 17.962 1.00 56.03 164 SER A N 1
ATOM 1268 C CA . SER A 1 164 ? 9.211 -2.662 18.970 1.00 56.03 164 SER A CA 1
ATOM 1269 C C . SER A 1 164 ? 9.363 -1.149 18.757 1.00 56.03 164 SER A C 1
ATOM 1271 O O . SER A 1 164 ? 10.451 -0.609 18.945 1.00 56.03 164 SER A O 1
ATOM 1273 N N . GLY A 1 165 ? 8.279 -0.466 18.376 1.00 60.69 165 GLY A N 1
ATOM 1274 C CA . GLY A 1 165 ? 8.250 0.995 18.222 1.00 60.69 165 GLY A CA 1
ATOM 1275 C C . GLY A 1 165 ? 8.650 1.539 16.844 1.00 60.69 165 GLY A C 1
ATOM 1276 O O . GLY A 1 165 ? 8.952 2.728 16.748 1.00 60.69 165 GLY A O 1
ATOM 1277 N N . GLY A 1 166 ? 8.649 0.710 15.794 1.00 71.12 166 GLY A N 1
ATOM 1278 C CA . GLY A 1 166 ? 8.859 1.163 14.415 1.00 71.12 166 GLY A CA 1
ATOM 1279 C C . GLY A 1 166 ? 7.801 2.166 13.936 1.00 71.12 166 GLY A C 1
ATOM 1280 O O . GLY A 1 166 ? 6.633 2.133 14.332 1.00 71.12 166 GLY A O 1
ATOM 1281 N N . SER A 1 167 ? 8.225 3.102 13.090 1.00 84.50 167 SER A N 1
ATOM 1282 C CA . SER A 1 167 ? 7.332 4.000 12.358 1.00 84.50 167 SER A CA 1
ATOM 1283 C C . SER A 1 167 ? 6.967 3.412 10.995 1.00 84.50 167 SER A C 1
ATOM 1285 O O . SER A 1 167 ? 7.765 2.721 10.370 1.00 84.50 167 SER A O 1
ATOM 1287 N N . ARG A 1 168 ? 5.804 3.806 10.462 1.00 86.38 168 ARG A N 1
ATOM 1288 C CA . ARG A 1 168 ? 5.338 3.444 9.109 1.00 86.38 168 ARG A CA 1
ATOM 1289 C C . ARG A 1 168 ? 6.400 3.680 8.020 1.00 86.38 168 ARG A C 1
ATOM 1291 O O . ARG A 1 168 ? 6.492 2.886 7.093 1.00 86.38 168 ARG A O 1
ATOM 1298 N N . SER A 1 169 ? 7.186 4.758 8.127 1.00 88.88 169 SER A N 1
ATOM 1299 C CA . SER A 1 169 ? 8.270 5.050 7.173 1.00 88.88 169 SER A CA 1
ATOM 1300 C C . SER A 1 169 ? 9.413 4.040 7.283 1.00 88.88 169 SER A C 1
ATOM 1302 O O . SER A 1 169 ? 9.888 3.530 6.274 1.00 88.88 169 SER A O 1
ATOM 1304 N N . GLN A 1 170 ? 9.810 3.684 8.508 1.00 88.69 170 GLN A N 1
ATOM 1305 C CA . GLN A 1 170 ? 10.851 2.681 8.743 1.00 88.69 170 GLN A CA 1
ATOM 1306 C C . GLN A 1 170 ? 10.428 1.300 8.232 1.00 88.69 170 GLN A C 1
ATOM 1308 O O . GLN A 1 170 ? 11.191 0.674 7.499 1.00 88.69 170 GLN A O 1
ATOM 1313 N N . ASP A 1 171 ? 9.204 0.863 8.541 1.00 89.19 171 ASP A N 1
ATOM 1314 C CA . ASP A 1 171 ? 8.685 -0.432 8.076 1.00 89.19 171 ASP A CA 1
ATOM 1315 C C . ASP A 1 171 ? 8.611 -0.496 6.544 1.00 89.19 171 ASP A C 1
ATOM 1317 O O . ASP A 1 171 ? 8.885 -1.536 5.934 1.00 89.19 171 ASP A O 1
ATOM 1321 N N . TRP A 1 172 ? 8.278 0.629 5.906 1.00 92.06 172 TRP A N 1
ATOM 1322 C CA . TRP A 1 172 ? 8.260 0.729 4.453 1.00 92.06 172 TRP A CA 1
ATOM 1323 C C . TRP A 1 172 ? 9.662 0.712 3.840 1.00 92.06 172 TRP A C 1
ATOM 1325 O O . TRP A 1 172 ? 9.901 -0.013 2.873 1.00 92.06 172 TRP A O 1
ATOM 1335 N N . ASN A 1 173 ? 10.602 1.467 4.409 1.00 91.06 173 ASN A N 1
ATOM 1336 C CA . ASN A 1 173 ? 11.982 1.522 3.931 1.00 91.06 173 ASN A CA 1
ATOM 1337 C C . ASN A 1 173 ? 12.646 0.138 3.976 1.00 91.06 173 ASN A C 1
ATOM 1339 O O . ASN A 1 173 ? 13.348 -0.233 3.035 1.00 91.06 173 ASN A O 1
ATOM 1343 N N . GLU A 1 174 ? 12.355 -0.665 5.002 1.00 90.25 174 GLU A N 1
ATOM 1344 C CA . GLU A 1 174 ? 12.791 -2.063 5.076 1.00 90.25 174 GLU A CA 1
ATOM 1345 C C . GLU A 1 174 ? 12.156 -2.938 3.984 1.00 90.25 174 GLU A C 1
ATOM 1347 O O . GLU A 1 174 ? 12.858 -3.744 3.365 1.00 90.25 174 GLU A O 1
ATOM 1352 N N . CYS A 1 175 ? 10.859 -2.765 3.685 1.00 92.62 175 CYS A N 1
ATOM 1353 C CA . CYS A 1 175 ? 10.234 -3.481 2.567 1.00 92.62 175 CYS A CA 1
ATOM 1354 C C . CYS A 1 175 ? 10.919 -3.138 1.235 1.00 92.62 175 CYS A C 1
ATOM 1356 O O . CYS A 1 175 ? 11.270 -4.026 0.454 1.00 92.62 175 CYS A O 1
ATOM 1358 N N . VAL A 1 176 ? 11.150 -1.852 0.972 1.00 92.44 176 VAL A N 1
ATOM 1359 C CA . VAL A 1 176 ? 11.777 -1.407 -0.276 1.00 92.44 176 VAL A CA 1
ATOM 1360 C C . VAL A 1 176 ? 13.237 -1.863 -0.368 1.00 92.44 176 VAL A C 1
ATOM 1362 O O . VAL A 1 176 ? 13.697 -2.243 -1.448 1.00 92.44 176 VAL A O 1
ATOM 1365 N N . TRP A 1 177 ? 13.963 -1.888 0.749 1.00 91.94 177 TRP A N 1
ATOM 1366 C CA . TRP A 1 177 ? 15.297 -2.482 0.817 1.00 91.94 177 TRP A CA 1
ATOM 1367 C C . TRP A 1 177 ? 15.276 -3.974 0.460 1.00 91.94 177 TRP A C 1
ATOM 1369 O O . TRP A 1 177 ? 16.085 -4.417 -0.357 1.00 91.94 177 TRP A O 1
ATOM 1379 N N . GLN A 1 178 ? 14.325 -4.743 0.999 1.00 92.25 178 GLN A N 1
ATOM 1380 C CA . GLN A 1 178 ? 14.180 -6.160 0.660 1.00 92.25 178 GLN A CA 1
ATOM 1381 C C . GLN A 1 178 ? 13.890 -6.344 -0.834 1.00 92.25 178 GLN A C 1
ATOM 1383 O O . GLN A 1 178 ? 14.551 -7.151 -1.487 1.00 92.25 178 GLN A O 1
ATOM 1388 N N . LEU A 1 179 ? 12.971 -5.551 -1.396 1.00 91.81 179 LEU A N 1
ATOM 1389 C CA . LEU A 1 179 ? 12.695 -5.560 -2.834 1.00 91.81 179 LEU A CA 1
ATOM 1390 C C . LEU A 1 179 ? 13.966 -5.289 -3.644 1.00 91.81 179 LEU A C 1
ATOM 1392 O O . LEU A 1 179 ? 14.220 -5.954 -4.645 1.00 91.81 179 LEU A O 1
ATOM 1396 N N . TYR A 1 180 ? 14.770 -4.311 -3.222 1.00 91.06 180 TYR A N 1
ATOM 1397 C CA . TYR A 1 180 ? 16.004 -3.944 -3.912 1.00 91.06 180 TYR A CA 1
ATOM 1398 C C . TYR A 1 180 ? 16.987 -5.112 -3.958 1.00 91.06 180 TYR A C 1
ATOM 1400 O O . TYR A 1 180 ? 17.572 -5.376 -5.010 1.00 91.06 180 TYR A O 1
ATOM 1408 N N . LEU A 1 181 ? 17.117 -5.854 -2.859 1.00 91.38 181 LEU A N 1
ATOM 1409 C CA . LEU A 1 181 ? 17.942 -7.058 -2.811 1.00 91.38 181 LEU A CA 1
ATOM 1410 C C . LEU A 1 181 ? 17.392 -8.183 -3.693 1.00 91.38 181 LEU A C 1
ATOM 1412 O O . LEU A 1 181 ? 18.148 -8.751 -4.483 1.00 91.38 181 LEU A O 1
ATOM 1416 N N . GLU A 1 182 ? 16.093 -8.475 -3.609 1.00 90.50 182 GLU A N 1
ATOM 1417 C CA . GLU A 1 182 ? 15.450 -9.522 -4.418 1.00 90.50 182 GLU A CA 1
ATOM 1418 C C . GLU A 1 182 ? 15.536 -9.229 -5.922 1.00 90.50 182 GLU A C 1
ATOM 1420 O O . GLU A 1 182 ? 15.704 -10.137 -6.736 1.00 90.50 182 GLU A O 1
ATOM 1425 N N . MET A 1 183 ? 15.515 -7.949 -6.296 1.00 87.62 183 MET A N 1
ATOM 1426 C CA . MET A 1 183 ? 15.665 -7.485 -7.675 1.00 87.62 183 MET A CA 1
ATOM 1427 C C . MET A 1 183 ? 17.132 -7.316 -8.102 1.00 87.62 183 MET A C 1
ATOM 1429 O O . MET A 1 183 ? 17.407 -6.736 -9.155 1.00 87.62 183 MET A O 1
ATOM 1433 N N . THR A 1 184 ? 18.106 -7.809 -7.328 1.00 87.81 184 THR A N 1
ATOM 1434 C CA . THR A 1 184 ? 19.556 -7.707 -7.614 1.00 87.81 184 THR A CA 1
ATOM 1435 C C . THR A 1 184 ? 20.046 -6.267 -7.828 1.00 87.81 184 THR A C 1
ATOM 1437 O O . THR A 1 184 ? 20.938 -5.998 -8.633 1.00 87.81 184 THR A O 1
ATOM 1440 N N . GLY A 1 185 ? 19.419 -5.318 -7.137 1.00 83.50 185 GLY A N 1
ATOM 1441 C CA . GLY A 1 185 ? 19.682 -3.886 -7.241 1.00 83.50 185 GLY A CA 1
ATOM 1442 C C . GLY A 1 185 ? 19.083 -3.196 -8.472 1.00 83.50 185 GLY A C 1
ATOM 1443 O O . GLY A 1 185 ? 19.337 -2.014 -8.700 1.00 83.50 185 GLY A O 1
ATOM 1444 N N . LYS A 1 186 ? 18.285 -3.902 -9.282 1.00 82.44 186 LYS A N 1
ATOM 1445 C CA . LYS A 1 186 ? 17.721 -3.397 -10.544 1.00 82.44 186 LYS A CA 1
ATOM 1446 C C . LYS A 1 186 ? 16.222 -3.129 -10.424 1.00 82.44 186 LYS A C 1
ATOM 1448 O O . LYS A 1 186 ? 15.411 -3.811 -11.047 1.00 82.44 186 LYS A O 1
ATOM 1453 N N . ILE A 1 187 ? 15.853 -2.123 -9.633 1.00 86.00 187 ILE A N 1
ATOM 1454 C CA . ILE A 1 187 ? 14.477 -1.606 -9.612 1.00 86.00 187 ILE A CA 1
ATOM 1455 C C . ILE A 1 187 ? 14.369 -0.437 -10.591 1.00 86.00 187 ILE A C 1
ATOM 1457 O O . ILE A 1 187 ? 15.203 0.468 -10.579 1.00 86.00 187 ILE A O 1
ATOM 1461 N N . ALA A 1 188 ? 13.333 -0.440 -11.429 1.00 87.94 188 ALA A N 1
ATOM 1462 C CA . ALA A 1 188 ? 13.033 0.696 -12.287 1.00 87.94 188 ALA A CA 1
ATOM 1463 C C . ALA A 1 188 ? 12.423 1.832 -11.452 1.00 87.94 188 ALA A C 1
ATOM 1465 O O . ALA A 1 188 ? 11.441 1.625 -10.740 1.00 87.94 188 ALA A O 1
ATOM 1466 N N . VAL A 1 189 ? 12.986 3.035 -11.550 1.00 87.00 189 VAL A N 1
ATOM 1467 C CA . VAL A 1 189 ? 12.424 4.230 -10.911 1.00 87.00 189 VAL A CA 1
ATOM 1468 C C . VAL A 1 189 ? 11.697 5.054 -11.958 1.00 87.00 189 VAL A C 1
ATOM 1470 O O . VAL A 1 189 ? 12.271 5.417 -12.984 1.00 87.00 189 VAL A O 1
ATOM 1473 N N . VAL A 1 190 ? 10.427 5.339 -11.698 1.00 84.81 190 VAL A N 1
ATOM 1474 C CA . VAL A 1 190 ? 9.567 6.127 -12.575 1.00 84.81 190 VAL A CA 1
ATOM 1475 C C . VAL A 1 190 ? 9.392 7.503 -11.958 1.00 84.81 190 VAL A C 1
ATOM 1477 O O . VAL A 1 190 ? 8.905 7.632 -10.834 1.00 84.81 190 VAL A O 1
ATOM 1480 N N . ALA A 1 191 ? 9.788 8.527 -12.711 1.00 76.38 191 ALA A N 1
ATOM 1481 C CA . ALA A 1 191 ? 9.530 9.905 -12.335 1.00 76.38 191 ALA A CA 1
ATOM 1482 C C . ALA A 1 191 ? 8.021 10.178 -12.388 1.00 76.38 191 ALA A C 1
ATOM 1484 O O . ALA A 1 191 ? 7.384 9.953 -13.424 1.00 76.38 191 ALA A O 1
ATOM 1485 N N . MET A 1 192 ? 7.456 10.659 -11.286 1.00 67.44 192 MET A N 1
ATOM 1486 C CA . MET A 1 192 ? 6.082 11.149 -11.250 1.00 67.44 192 MET A CA 1
ATOM 1487 C C . MET A 1 192 ? 6.068 12.663 -11.481 1.00 67.44 192 MET A C 1
ATOM 1489 O O . MET A 1 192 ? 6.870 13.363 -10.860 1.00 67.44 192 MET A O 1
ATOM 1493 N N . PRO A 1 193 ? 5.183 13.183 -12.353 1.00 55.44 193 PRO A N 1
ATOM 1494 C CA . PRO A 1 193 ? 4.936 14.615 -12.401 1.00 55.44 193 PRO A CA 1
ATOM 1495 C C . PRO A 1 193 ? 4.388 15.051 -11.038 1.00 55.44 193 PRO A C 1
ATOM 1497 O O . PRO A 1 193 ? 3.444 14.437 -10.538 1.00 55.44 193 PRO A O 1
ATOM 1500 N N . GLY A 1 194 ? 5.051 16.038 -10.433 1.00 47.53 194 GLY A N 1
ATOM 1501 C CA . GLY A 1 194 ? 4.592 16.704 -9.213 1.00 47.53 194 GLY A CA 1
ATOM 1502 C C . GLY A 1 194 ? 3.535 17.760 -9.485 1.00 47.53 194 GLY A C 1
ATOM 1503 O O . GLY A 1 194 ? 3.332 18.110 -10.672 1.00 47.53 194 GLY A O 1
#

pLDDT: mean 80.78, std 13.2, range [36.28, 94.88]

Foldseek 3Di:
DDWPKDKDQAAPALEEEQAEEELVPCVLVLVVFVQDSHAYQYEYEYQDDPPDPVVVVSVVVCVVSDDPDGGRIYIYGYDYDDPDDQLQVSSVVSLLPTDHQKYKRQLDRDDPFPDDPPQPLDDPVDPFAKEWEDQDDDFPPDDFRTIIIGTSPDPQGQDADPDVPDDSRRSVSVSVVVVCVVVVSDHHYDNTDD

Radius of gyration: 16.54 Å; Cα contacts (8 Å, |Δi|>4): 343; chains: 1; bounding box: 42×30×41 Å

Sequence (194 aa):
LEPFVVSSVNGGSNMTICAWLQDTELNLLEGWTRSSAVSFSLVITTTVPFSSPQHRKLLGTLRRQLPKASVAGLSIHVLHVEDVKLPNLYLNLARLLAVGDWTMLMPGGLGDFNLNEKNPSINFGAKTGAYLLSSAAHTYPFPDLSPLLIRKDSNFWCTERLFSGGSRSQDWNECVWQLYLEMTGKIAVVAMPG

Secondary structure (DSSP, 8-state):
----EEE------SEEEEEEEETT-GGGHHHHHSS-SSEEEEEEEE-SPTTSHHHHHHHHHHHHHS-SS-SSSEEEEEEE--S---HHHHHHHHHHH--SSEEEEE-S---S----TT-TT--TT-SS-EEEEESS---SSPPTT--EEEETT-S---PPP--TT--HHHHHHHHHHHHHHHTTT-PEEEEPP-

Mean predicted aligned error: 7.38 Å